Protein AF-A0A0F5YJR9-F1 (afdb_monomer_lite)

Foldseek 3Di:
DDDDDDDDDDPVVVPPPPPPPDDPVRVVVVVVVVVVVVPDDPDDDDDDDDDDDDDDDDDDPPDDLLVQLVVLLVVPDDPVVSLVSLVVSCVVVVHDSVVSVVSSVVVNVVVVVVVVVVVVVVVVVVVVVVVPDADQLVVPDDCVPRVVLVVVCVVLVHGSVLLVLLQQQLVLQAAWQPDWDDPDPVVSDIDRSHDDGDDDDDPPSRNVVSNCVNCVVQVVVLVVLVVVLVVQQVVQVVQQVVCVVVVHDRDDRQARQHAEDAQDAPVRLVVNCVNDNTGGHYHDYPDPVSVVVSVCVVVVPDDDDDD

Organism: NCBI:txid1637645

Radius of gyration: 37.46 Å; chains: 1; bounding box: 89×46×122 Å

InterPro domains:
  IPR025048 Protein of unknown function DUF3987) [PF13148] (161-301)

Structure (mmCIF, N/CA/C/O backbone):
data_AF-A0A0F5YJR9-F1
#
_entry.id   AF-A0A0F5YJR9-F1
#
loop_
_atom_site.group_PDB
_atom_site.id
_atom_site.type_symbol
_atom_site.label_atom_id
_atom_site.label_alt_id
_atom_site.label_comp_id
_atom_site.label_asym_id
_atom_site.label_entity_id
_atom_site.label_seq_id
_atom_site.pdbx_PDB_ins_code
_atom_site.Cartn_x
_atom_site.Cartn_y
_atom_site.Cartn_z
_atom_site.occupancy
_atom_site.B_iso_or_equiv
_atom_site.auth_seq_id
_atom_site.auth_comp_id
_atom_site.auth_asym_id
_atom_site.auth_atom_id
_atom_site.pdbx_PDB_model_num
ATOM 1 N N . MET A 1 1 ? 38.623 -2.693 10.512 1.00 35.78 1 MET A N 1
ATOM 2 C CA . MET A 1 1 ? 38.930 -2.463 11.939 1.00 35.78 1 MET A CA 1
ATOM 3 C C . MET A 1 1 ? 38.796 -0.966 12.192 1.00 35.78 1 MET A C 1
ATOM 5 O O . MET A 1 1 ? 39.690 -0.221 11.831 1.00 35.78 1 MET A O 1
ATOM 9 N N . TYR A 1 2 ? 37.636 -0.537 12.693 1.00 28.02 2 TYR A N 1
ATOM 10 C CA . TYR A 1 2 ? 37.314 0.842 13.087 1.00 28.02 2 TYR A CA 1
ATOM 11 C C . TYR A 1 2 ? 36.688 0.770 14.491 1.00 28.02 2 TYR A C 1
ATOM 13 O O . TYR A 1 2 ? 35.899 -0.151 14.719 1.00 28.02 2 TYR A O 1
ATOM 21 N N . PRO A 1 3 ? 37.050 1.647 15.442 1.00 35.09 3 PRO A N 1
ATOM 22 C CA . PRO A 1 3 ? 36.597 1.522 16.821 1.00 35.09 3 PRO A CA 1
ATOM 23 C C . PRO A 1 3 ? 35.173 2.066 16.995 1.00 35.09 3 PRO A C 1
ATOM 25 O O . PRO A 1 3 ? 34.822 3.123 16.475 1.00 35.09 3 PRO A O 1
ATOM 28 N N . ILE A 1 4 ? 34.367 1.328 17.757 1.00 32.97 4 ILE A N 1
ATOM 29 C CA . ILE A 1 4 ? 33.034 1.719 18.224 1.00 32.97 4 ILE A CA 1
ATOM 30 C C . ILE A 1 4 ? 33.227 2.628 19.444 1.00 32.97 4 ILE A C 1
ATOM 32 O O . ILE A 1 4 ? 33.760 2.187 20.461 1.00 32.97 4 ILE A O 1
ATOM 36 N N . ILE A 1 5 ? 32.806 3.890 19.350 1.00 36.66 5 ILE A N 1
ATOM 37 C CA . ILE A 1 5 ? 32.757 4.816 20.487 1.00 36.66 5 ILE A CA 1
ATOM 38 C C . ILE A 1 5 ? 31.406 4.623 21.184 1.00 36.66 5 ILE A C 1
ATOM 40 O O . ILE A 1 5 ? 30.366 5.028 20.671 1.00 36.66 5 ILE A O 1
ATOM 44 N N . PHE A 1 6 ? 31.428 3.981 22.351 1.00 36.72 6 PHE A N 1
ATOM 45 C CA . PHE A 1 6 ? 30.319 3.978 23.302 1.00 36.72 6 PHE A CA 1
ATOM 46 C C . PHE A 1 6 ? 30.348 5.275 24.125 1.00 36.72 6 PHE A C 1
ATOM 48 O O . PHE A 1 6 ? 31.381 5.616 24.696 1.00 36.72 6 PHE A O 1
ATOM 55 N N . GLY A 1 7 ? 29.196 5.940 24.245 1.00 50.28 7 GLY A N 1
ATOM 56 C CA . GLY A 1 7 ? 28.918 6.883 25.332 1.00 50.28 7 GLY A CA 1
ATOM 57 C C . GLY A 1 7 ? 29.018 8.370 24.985 1.00 50.28 7 GLY A C 1
ATOM 58 O O . GLY A 1 7 ? 30.003 9.024 25.307 1.00 50.28 7 GLY A O 1
ATOM 59 N N . GLN A 1 8 ? 27.931 8.940 24.460 1.00 38.25 8 GLN A N 1
ATOM 60 C CA . GLN A 1 8 ? 27.551 10.316 24.789 1.00 38.25 8 GLN A CA 1
ATOM 61 C C . GLN A 1 8 ? 26.056 10.352 25.101 1.00 38.25 8 GLN A C 1
ATOM 63 O O . GLN A 1 8 ? 25.207 10.258 24.218 1.00 38.25 8 GLN A O 1
ATOM 68 N N . ILE A 1 9 ? 25.756 10.446 26.394 1.00 48.12 9 ILE A N 1
ATOM 69 C CA . ILE A 1 9 ? 24.423 10.750 26.905 1.00 48.12 9 ILE A CA 1
ATOM 70 C C . ILE A 1 9 ? 24.073 12.174 26.453 1.00 48.12 9 ILE A C 1
ATOM 72 O O . ILE A 1 9 ? 24.890 13.094 26.530 1.00 48.12 9 ILE A O 1
ATOM 76 N N . TRP A 1 10 ? 22.859 12.340 25.937 1.00 35.06 10 TRP A N 1
ATOM 77 C CA . TRP A 1 10 ? 22.289 13.622 25.537 1.00 35.06 10 TRP A CA 1
ATOM 78 C C . TRP A 1 10 ? 22.248 14.590 26.735 1.00 35.06 10 TRP A C 1
ATOM 80 O O . TRP A 1 10 ? 21.566 14.324 27.721 1.00 35.06 10 TRP A O 1
ATOM 90 N N . LYS A 1 11 ? 22.915 15.750 26.631 1.00 42.44 11 LYS A N 1
ATOM 91 C CA . LYS A 1 11 ? 22.964 16.795 27.683 1.00 42.44 11 LYS A CA 1
ATOM 92 C C . LYS A 1 11 ? 21.595 17.342 28.119 1.00 42.44 11 LYS A C 1
ATOM 94 O O . LYS A 1 11 ? 21.507 17.983 29.160 1.00 42.44 11 LYS A O 1
ATOM 99 N N . SER A 1 12 ? 20.533 17.112 27.345 1.00 47.72 12 SER A N 1
ATOM 100 C CA . SER A 1 12 ? 19.177 17.533 27.723 1.00 47.72 12 SER A CA 1
ATOM 101 C C . SER A 1 12 ? 18.529 16.616 28.769 1.00 47.72 12 SER A C 1
ATOM 103 O O . SER A 1 12 ? 17.594 17.043 29.432 1.00 47.72 12 SER A O 1
ATOM 105 N N . ALA A 1 13 ? 19.029 15.387 28.946 1.00 44.31 13 ALA A N 1
ATOM 106 C CA . ALA A 1 13 ? 18.458 14.405 29.871 1.00 44.31 13 ALA A CA 1
ATOM 107 C C . ALA A 1 13 ? 18.950 14.560 31.325 1.00 44.31 13 ALA A C 1
ATOM 109 O O . ALA A 1 13 ? 18.357 13.990 32.231 1.00 44.31 13 ALA A O 1
ATOM 110 N N . GLU A 1 14 ? 20.003 15.347 31.581 1.00 43.97 14 GLU A N 1
ATOM 111 C CA . GLU A 1 14 ? 20.489 15.606 32.950 1.00 43.97 14 GLU A CA 1
ATOM 112 C C . GLU A 1 14 ? 19.611 16.603 33.728 1.00 43.97 14 GLU A C 1
ATOM 114 O O . GLU A 1 14 ? 19.757 16.726 34.943 1.00 43.97 14 GLU A O 1
ATOM 119 N N . LYS A 1 15 ? 18.705 17.328 33.052 1.00 45.44 15 LYS A N 1
ATOM 120 C CA . LYS A 1 15 ? 17.879 18.378 33.675 1.00 45.44 15 LYS A CA 1
ATOM 121 C C . LYS A 1 15 ? 16.436 17.981 33.981 1.00 45.44 15 LYS A C 1
ATOM 123 O O . LYS A 1 15 ? 15.838 18.622 34.840 1.00 45.44 15 LYS A O 1
ATOM 128 N N . ASP A 1 16 ? 15.921 16.917 33.372 1.00 49.38 16 ASP A N 1
ATOM 129 C CA . ASP A 1 16 ? 14.584 16.390 33.654 1.00 49.38 16 ASP A CA 1
ATOM 130 C C . ASP A 1 16 ? 14.692 15.166 34.565 1.00 49.38 16 ASP A C 1
ATOM 132 O O . ASP A 1 16 ? 14.554 14.022 34.140 1.00 49.38 16 ASP A O 1
ATOM 136 N N . ASN A 1 17 ? 14.961 15.415 35.848 1.00 44.28 17 ASN A N 1
ATOM 137 C CA . ASN A 1 17 ? 14.784 14.419 36.900 1.00 44.28 17 ASN A CA 1
ATOM 138 C C . ASN A 1 17 ? 13.523 14.776 37.704 1.00 44.28 17 ASN A C 1
ATOM 140 O O . ASN A 1 17 ? 13.642 15.410 38.759 1.00 44.28 17 ASN A O 1
ATOM 144 N N . PRO A 1 18 ? 12.307 14.457 37.213 1.00 59.34 18 PRO A N 1
ATOM 145 C CA . PRO A 1 18 ? 11.110 14.605 38.021 1.00 59.34 18 PRO A CA 1
ATOM 146 C C . PRO A 1 18 ? 11.245 13.639 39.194 1.00 59.34 18 PRO A C 1
ATOM 148 O O . PRO A 1 18 ? 11.194 12.420 39.038 1.00 59.34 18 PRO A O 1
ATOM 151 N N . THR A 1 19 ? 11.480 14.192 40.380 1.00 52.69 19 THR A N 1
ATOM 152 C CA . THR A 1 19 ? 11.502 13.423 41.621 1.00 52.69 19 THR A CA 1
ATOM 153 C C . THR A 1 19 ? 10.191 12.646 41.704 1.00 52.69 19 THR A C 1
ATOM 155 O O . THR A 1 19 ? 9.124 13.232 41.500 1.00 52.69 19 THR A O 1
ATOM 158 N N . ALA A 1 20 ? 10.266 11.332 41.935 1.00 54.38 20 ALA A N 1
ATOM 159 C CA . ALA A 1 20 ? 9.086 10.484 42.045 1.00 54.38 20 ALA A CA 1
ATOM 160 C C . ALA A 1 20 ? 8.079 11.137 43.006 1.00 54.38 20 ALA A C 1
ATOM 162 O O . ALA A 1 20 ? 8.413 11.496 44.133 1.00 54.38 20 ALA A O 1
ATOM 163 N N . THR A 1 21 ? 6.846 11.338 42.539 1.00 57.16 21 THR A N 1
ATOM 164 C CA . THR A 1 21 ? 5.791 12.050 43.284 1.00 57.16 21 THR A CA 1
ATOM 165 C C . THR A 1 21 ? 5.291 11.259 44.497 1.00 57.16 21 THR A C 1
ATOM 167 O O . THR A 1 21 ? 4.522 11.775 45.305 1.00 57.16 21 THR A O 1
ATOM 170 N N . LEU A 1 22 ? 5.739 10.011 44.635 1.00 59.66 22 LEU A N 1
ATOM 171 C CA . LEU A 1 22 ? 5.473 9.107 45.742 1.00 59.66 22 LEU A CA 1
ATOM 172 C C . LEU A 1 22 ? 6.806 8.661 46.341 1.00 59.66 22 LEU A C 1
ATOM 174 O O . LEU A 1 22 ? 7.701 8.243 45.610 1.00 59.66 22 LEU A O 1
ATOM 178 N N . SER A 1 23 ? 6.926 8.744 47.665 1.00 75.44 23 SER A N 1
ATOM 179 C CA . SER A 1 23 ? 8.072 8.193 48.387 1.00 75.44 23 SER A CA 1
ATOM 180 C C . SER A 1 23 ? 8.078 6.663 48.316 1.00 75.44 23 SER A C 1
ATOM 182 O O . SER A 1 23 ? 7.018 6.033 48.250 1.00 75.44 23 SER A O 1
ATOM 184 N N . ASP A 1 24 ? 9.263 6.056 48.392 1.00 72.69 24 ASP A N 1
ATOM 185 C CA . ASP A 1 24 ? 9.425 4.594 48.402 1.00 72.69 24 ASP A CA 1
ATOM 186 C C . ASP A 1 24 ? 8.618 3.935 49.538 1.00 72.69 24 ASP A C 1
ATOM 188 O O . ASP A 1 24 ? 7.987 2.895 49.345 1.00 72.69 24 ASP A O 1
ATOM 192 N N . ASP A 1 25 ? 8.504 4.613 50.686 1.00 72.88 25 ASP A N 1
ATOM 193 C CA . ASP A 1 25 ? 7.659 4.191 51.810 1.00 72.88 25 ASP A CA 1
ATOM 194 C C . ASP A 1 25 ? 6.164 4.126 51.450 1.00 72.88 25 ASP A C 1
ATOM 196 O O . ASP A 1 25 ? 5.431 3.257 51.932 1.00 72.88 25 ASP A O 1
ATOM 200 N N . ALA A 1 26 ? 5.678 5.040 50.603 1.00 70.38 26 ALA A N 1
ATOM 201 C CA . ALA A 1 26 ? 4.286 5.051 50.161 1.00 70.38 26 ALA A CA 1
ATOM 202 C C . ALA A 1 26 ? 4.000 3.883 49.205 1.00 70.38 26 ALA A C 1
ATOM 204 O O . ALA A 1 26 ? 2.969 3.219 49.335 1.00 70.38 26 ALA A O 1
ATOM 205 N N . LEU A 1 27 ? 4.942 3.579 48.307 1.00 71.19 27 LEU A N 1
ATOM 206 C CA . LEU A 1 27 ? 4.869 2.421 47.415 1.00 71.19 27 LEU A CA 1
ATOM 207 C C . LEU A 1 27 ? 4.898 1.104 48.200 1.00 71.19 27 LEU A C 1
ATOM 209 O O . LEU A 1 27 ? 4.049 0.237 47.978 1.00 71.19 27 LEU A O 1
ATOM 213 N N . GLU A 1 28 ? 5.800 0.970 49.175 1.00 74.81 28 GLU A N 1
ATOM 214 C CA . GLU A 1 28 ? 5.864 -0.220 50.025 1.00 74.81 28 GLU A CA 1
ATOM 215 C C . GLU A 1 28 ? 4.582 -0.436 50.834 1.00 74.81 28 GLU A C 1
ATOM 217 O O . GLU A 1 28 ? 4.119 -1.571 50.974 1.00 74.81 28 GLU A O 1
ATOM 222 N N . ASN A 1 29 ? 3.982 0.634 51.358 1.00 76.50 29 ASN A N 1
ATOM 223 C CA . ASN A 1 29 ? 2.739 0.541 52.119 1.00 76.50 29 ASN A CA 1
ATOM 224 C C . ASN A 1 29 ? 1.548 0.142 51.237 1.00 76.50 29 ASN A C 1
ATOM 226 O O . ASN A 1 29 ? 0.730 -0.678 51.662 1.00 76.50 29 ASN A O 1
ATOM 230 N N . CYS A 1 30 ? 1.480 0.632 49.995 1.00 68.62 30 CYS A N 1
ATOM 231 C CA . CYS A 1 30 ? 0.478 0.193 49.020 1.00 68.62 30 CYS A CA 1
ATOM 232 C C . CYS A 1 30 ? 0.622 -1.298 48.681 1.00 68.62 30 CYS A C 1
ATOM 234 O O . CYS A 1 30 ? -0.371 -2.031 48.685 1.00 68.62 30 CYS A O 1
ATOM 236 N N . VAL A 1 31 ? 1.851 -1.775 48.461 1.00 73.94 31 VAL A N 1
ATOM 237 C CA . VAL A 1 31 ? 2.121 -3.194 48.173 1.00 73.94 31 VAL A CA 1
ATOM 238 C C . VAL A 1 31 ? 1.792 -4.076 49.384 1.00 73.94 31 VAL A C 1
ATOM 240 O O . VAL A 1 31 ? 1.128 -5.104 49.233 1.00 73.94 31 VAL A O 1
ATOM 243 N N . LYS A 1 32 ? 2.168 -3.661 50.603 1.00 75.44 32 LYS A N 1
ATOM 244 C CA . LYS A 1 32 ? 1.831 -4.372 51.852 1.00 75.44 32 LYS A CA 1
ATOM 245 C C . LYS A 1 32 ? 0.313 -4.436 52.080 1.00 75.44 32 LYS A C 1
ATOM 247 O O . LYS A 1 32 ? -0.198 -5.492 52.457 1.00 75.44 32 LYS A O 1
ATOM 252 N N . ALA A 1 33 ? -0.425 -3.357 51.805 1.00 71.69 33 ALA A N 1
ATOM 253 C CA . ALA A 1 33 ? -1.885 -3.317 51.935 1.00 71.69 33 ALA A CA 1
ATOM 254 C C . ALA A 1 33 ? -2.591 -4.258 50.942 1.00 71.69 33 ALA A C 1
ATOM 256 O O . ALA A 1 33 ? -3.472 -5.026 51.340 1.00 71.69 33 ALA A O 1
ATOM 257 N N . PHE A 1 34 ? -2.154 -4.272 49.679 1.00 70.00 34 PHE A N 1
ATOM 258 C CA . PHE A 1 34 ? -2.675 -5.183 48.655 1.00 70.00 34 PHE A CA 1
ATOM 259 C C . PHE A 1 34 ? -2.405 -6.656 49.007 1.00 70.00 34 PHE A C 1
ATOM 261 O O . PHE A 1 34 ? -3.270 -7.529 48.867 1.00 70.00 34 PHE A O 1
ATOM 268 N N . HIS A 1 35 ? -1.219 -6.944 49.550 1.00 68.25 35 HIS A N 1
ATOM 269 C CA . HIS A 1 35 ? -0.857 -8.304 49.936 1.00 68.25 35 HIS A CA 1
ATOM 270 C C . HIS A 1 35 ? -1.601 -8.803 51.191 1.00 68.25 35 HIS A C 1
ATOM 272 O O . HIS A 1 35 ? -1.825 -10.007 51.335 1.00 68.25 35 HIS A O 1
ATOM 278 N N . ASN A 1 36 ? -2.024 -7.895 52.077 1.00 64.38 36 ASN A N 1
ATOM 279 C CA . ASN A 1 36 ? -2.839 -8.214 53.254 1.00 64.38 36 ASN A CA 1
ATOM 280 C C . ASN A 1 36 ? -4.329 -8.401 52.917 1.00 64.38 36 ASN A C 1
ATOM 282 O O . ASN A 1 36 ? -4.988 -9.257 53.513 1.00 64.38 36 ASN A O 1
ATOM 286 N N . GLN A 1 37 ? -4.856 -7.677 51.923 1.00 58.62 37 GLN A N 1
ATOM 287 C CA . GLN A 1 37 ? -6.213 -7.908 51.404 1.00 58.62 37 GLN A CA 1
ATOM 288 C C . GLN A 1 37 ? -6.355 -9.264 50.704 1.00 58.62 37 GLN A C 1
ATOM 290 O O . GLN A 1 37 ? -7.393 -9.907 50.815 1.00 58.62 37 GLN A O 1
ATOM 295 N N . SER A 1 38 ? -5.304 -9.738 50.034 1.00 49.03 38 SER A N 1
ATOM 296 C CA . SER A 1 38 ? -5.306 -11.043 49.354 1.00 49.03 38 SER A CA 1
ATOM 297 C C . SER A 1 38 ? -5.116 -12.241 50.297 1.00 49.03 38 SER A C 1
ATOM 299 O O . SER A 1 38 ? -5.385 -13.373 49.902 1.00 49.03 38 SER A O 1
ATOM 301 N N . LYS A 1 39 ? -4.684 -12.017 51.549 1.00 48.69 39 LYS A N 1
ATOM 302 C CA . LYS A 1 39 ? -4.392 -13.075 52.538 1.00 48.69 39 LYS A CA 1
ATOM 303 C C . LYS A 1 39 ? -5.424 -13.223 53.657 1.00 48.69 39 LYS A C 1
ATOM 305 O O . LYS A 1 39 ? -5.238 -14.083 54.512 1.00 48.69 39 LYS A O 1
ATOM 310 N N . THR A 1 40 ? -6.497 -12.431 53.683 1.00 41.28 40 THR A N 1
ATOM 311 C CA . THR A 1 40 ? -7.552 -12.565 54.701 1.00 41.28 40 THR A CA 1
ATOM 312 C C . THR A 1 40 ? -8.701 -13.445 54.185 1.00 41.28 40 THR A C 1
ATOM 314 O O . THR A 1 40 ? -9.468 -13.015 53.323 1.00 41.28 40 THR A O 1
ATOM 317 N N . PRO A 1 41 ? -8.884 -14.679 54.702 1.00 40.62 41 PRO A N 1
ATOM 318 C CA . PRO A 1 41 ? -10.140 -15.391 54.525 1.00 40.62 41 PRO A CA 1
ATOM 319 C C . PRO A 1 41 ? -11.232 -14.627 55.282 1.00 40.62 41 PRO A C 1
ATOM 321 O O . PRO A 1 41 ? -11.025 -14.235 56.432 1.00 40.62 41 PRO A O 1
ATOM 324 N N . LYS A 1 42 ? -12.398 -14.418 54.657 1.00 40.97 42 LYS A N 1
ATOM 325 C CA . LYS A 1 42 ? -13.591 -13.853 55.310 1.00 40.97 42 LYS A CA 1
ATOM 326 C C . LYS A 1 42 ? -13.984 -14.735 56.504 1.00 40.97 42 LYS A C 1
ATOM 328 O O . LYS A 1 42 ? -14.684 -15.730 56.345 1.00 40.97 42 LYS A O 1
ATOM 333 N N . ALA A 1 43 ? -13.506 -14.383 57.695 1.00 34.94 43 ALA A N 1
ATOM 334 C CA . ALA A 1 43 ? -13.859 -15.040 58.941 1.00 34.94 43 ALA A CA 1
ATOM 335 C C . ALA A 1 43 ? -15.285 -14.638 59.340 1.00 34.94 43 ALA A C 1
ATOM 337 O O . ALA A 1 43 ? -15.566 -13.475 59.626 1.00 34.94 43 ALA A O 1
ATOM 338 N N . SER A 1 44 ? -16.192 -15.615 59.351 1.00 34.25 44 SER A N 1
ATOM 339 C CA . SER A 1 44 ? -17.529 -15.483 59.923 1.00 34.25 44 SER A CA 1
ATOM 340 C C . SER A 1 44 ? -17.419 -15.346 61.444 1.00 34.25 44 SER A C 1
ATOM 342 O O . SER A 1 44 ? -17.059 -16.306 62.133 1.00 34.25 44 SER A O 1
ATOM 344 N N . ALA A 1 45 ? -17.726 -14.166 61.977 1.00 33.50 45 ALA A N 1
ATOM 345 C CA . ALA A 1 45 ? -17.843 -13.963 63.413 1.00 33.50 45 ALA A CA 1
ATOM 346 C C . ALA A 1 45 ? -19.053 -14.747 63.953 1.00 33.50 45 ALA A C 1
ATOM 348 O O . ALA A 1 45 ? -20.196 -14.476 63.587 1.00 33.50 45 ALA A O 1
ATOM 349 N N . LYS A 1 46 ? -18.786 -15.731 64.821 1.00 31.08 46 LYS A N 1
ATOM 350 C CA . LYS A 1 46 ? -19.778 -16.348 65.708 1.00 31.08 46 LYS A CA 1
ATOM 351 C C . LYS A 1 46 ? -20.093 -15.361 66.832 1.00 31.08 46 LYS A C 1
ATOM 353 O O . LYS A 1 46 ? -19.181 -14.960 67.549 1.00 31.08 46 LYS A O 1
ATOM 358 N N . SER A 1 47 ? -21.363 -15.013 67.007 1.00 32.28 47 SER A N 1
ATOM 359 C CA . SER A 1 47 ? -21.869 -14.399 68.234 1.00 32.28 47 SER A CA 1
ATOM 360 C C . SER A 1 47 ? -22.811 -15.376 68.936 1.00 32.28 47 SER A C 1
ATOM 362 O O . SER A 1 47 ? -23.841 -15.780 68.400 1.00 32.28 47 SER A O 1
ATOM 364 N N . ASP A 1 48 ? -22.417 -15.774 70.145 1.00 30.48 48 ASP A N 1
ATOM 365 C CA . ASP A 1 48 ? -23.248 -16.491 71.104 1.00 30.48 48 ASP A CA 1
ATOM 366 C C . ASP A 1 48 ? -24.415 -15.599 71.548 1.00 30.48 48 ASP A C 1
ATOM 368 O O . ASP A 1 48 ? -24.214 -14.568 72.193 1.00 30.48 48 ASP A O 1
ATOM 372 N N . VAL A 1 49 ? -25.648 -16.011 71.245 1.00 32.28 49 VAL A N 1
ATOM 373 C CA . VAL A 1 49 ? -26.862 -15.440 71.839 1.00 32.28 49 VAL A CA 1
ATOM 374 C C . VAL A 1 49 ? -27.710 -16.581 72.390 1.00 32.28 49 VAL A C 1
ATOM 376 O O . VAL A 1 49 ? -28.112 -17.497 71.675 1.00 32.28 49 VAL A O 1
ATOM 379 N N . LYS A 1 50 ? -27.947 -16.525 73.704 1.00 33.44 50 LYS A N 1
ATOM 380 C CA . LYS A 1 50 ? -28.816 -17.432 74.461 1.00 33.44 50 LYS A CA 1
ATOM 381 C C . LYS A 1 50 ? -30.235 -17.419 73.892 1.00 33.44 50 LYS A C 1
ATOM 383 O O . LYS A 1 50 ? -30.815 -16.359 73.694 1.00 33.44 50 LYS A O 1
ATOM 388 N N . ASN A 1 51 ? -30.783 -18.615 73.716 1.00 28.92 51 ASN A N 1
ATOM 389 C CA . ASN A 1 51 ? -32.143 -18.901 73.264 1.00 28.92 51 ASN A CA 1
ATOM 390 C C . ASN A 1 51 ? -33.184 -18.552 74.353 1.00 28.92 51 ASN A C 1
ATOM 392 O O . ASN A 1 51 ? -33.087 -19.101 75.454 1.00 28.92 51 ASN A O 1
ATOM 396 N N . PRO A 1 52 ? -34.235 -17.769 74.050 1.00 35.41 52 PRO A N 1
ATOM 397 C CA . PRO A 1 52 ? -35.532 -17.930 74.684 1.00 35.41 52 PRO A CA 1
ATOM 398 C C . PRO A 1 52 ? -36.540 -18.474 73.662 1.00 35.41 52 PRO A C 1
ATOM 400 O O . PRO A 1 52 ? -36.785 -17.873 72.622 1.00 35.41 52 PRO A O 1
ATOM 403 N N . SER A 1 53 ? -37.081 -19.647 73.995 1.00 32.19 53 SER A N 1
ATOM 404 C CA . SER A 1 53 ? -38.420 -20.158 73.667 1.00 32.19 53 SER A CA 1
ATOM 405 C C . SER A 1 53 ? -39.164 -19.534 72.477 1.00 32.19 53 SER A C 1
ATOM 407 O O . SER A 1 53 ? -39.617 -18.393 72.522 1.00 32.19 53 SER A O 1
ATOM 409 N N . GLN A 1 54 ? -39.388 -20.383 71.473 1.00 37.31 54 GLN A N 1
ATOM 410 C CA . GLN A 1 54 ? -40.261 -20.181 70.323 1.00 37.31 54 GLN A CA 1
ATOM 411 C C . GLN A 1 54 ? -41.633 -19.605 70.708 1.00 37.31 54 GLN A C 1
ATOM 413 O O . GLN A 1 54 ? -42.457 -20.278 71.326 1.00 37.31 54 GLN A O 1
ATOM 418 N N . SER A 1 55 ? -41.910 -18.401 70.223 1.00 31.45 55 SER A N 1
ATOM 419 C CA . SER A 1 55 ? -43.254 -17.941 69.898 1.00 31.45 55 SER A CA 1
ATOM 420 C C . SER A 1 55 ? -43.252 -17.534 68.425 1.00 31.45 55 SER A C 1
ATOM 422 O O . SER A 1 55 ? -42.593 -16.584 68.005 1.00 31.45 55 SER A O 1
ATOM 424 N N . GLN A 1 56 ? -43.940 -18.331 67.608 1.00 36.91 56 GLN A N 1
ATOM 425 C CA . GLN A 1 56 ? -44.175 -18.038 66.200 1.00 36.91 56 GLN A CA 1
ATOM 426 C C . GLN A 1 56 ? -44.947 -16.718 66.092 1.00 36.91 56 GLN A C 1
ATOM 428 O O . GLN A 1 56 ? -46.125 -16.649 66.431 1.00 36.91 56 GLN A O 1
ATOM 433 N N . SER A 1 57 ? -44.286 -15.673 65.605 1.00 34.38 57 SER A N 1
ATOM 434 C CA . SER A 1 57 ? -44.948 -14.494 65.054 1.00 34.38 57 SER A CA 1
ATOM 435 C C . SER A 1 57 ? -44.242 -14.114 63.754 1.00 34.38 57 SER A C 1
ATOM 437 O O . SER A 1 57 ? -43.017 -14.100 63.661 1.00 34.38 57 SER A O 1
ATOM 439 N N . GLN A 1 58 ? -45.041 -13.945 62.707 1.00 37.94 58 GLN A N 1
ATOM 440 C CA . GLN A 1 58 ? -44.622 -13.742 61.325 1.00 37.94 58 GLN A CA 1
ATOM 441 C C . GLN A 1 58 ? -43.750 -12.479 61.195 1.00 37.94 58 GLN A C 1
ATOM 443 O O . GLN A 1 58 ? -44.247 -11.367 61.352 1.00 37.94 58 GLN A O 1
ATOM 448 N N . LEU A 1 59 ? -42.462 -12.626 60.864 1.00 34.22 59 LEU A N 1
ATOM 449 C CA . LEU A 1 59 ? -41.654 -11.504 60.378 1.00 34.22 59 LEU A CA 1
ATOM 450 C C . LEU A 1 59 ? -41.976 -11.274 58.895 1.00 34.22 59 LEU A C 1
ATOM 452 O O . LEU A 1 59 ? -41.423 -11.945 58.025 1.00 34.22 59 LEU A O 1
ATOM 456 N N . SER A 1 60 ? -42.852 -10.313 58.592 1.00 39.50 60 SER A N 1
ATOM 457 C CA . SER A 1 60 ? -42.902 -9.734 57.247 1.00 39.50 60 SER A CA 1
ATOM 458 C C . SER A 1 60 ? -41.574 -9.014 56.998 1.00 39.50 60 SER A C 1
ATOM 460 O O . SER A 1 60 ? -41.208 -8.128 57.776 1.00 39.50 60 SER A O 1
ATOM 462 N N . GLN A 1 61 ? -40.847 -9.377 55.943 1.00 46.97 61 GLN A N 1
ATOM 463 C CA . GLN A 1 61 ? -39.665 -8.639 55.501 1.00 46.97 61 GLN A CA 1
ATOM 464 C C . GLN A 1 61 ? -40.079 -7.187 55.215 1.00 46.97 61 GLN A C 1
ATOM 466 O O . GLN A 1 61 ? -40.729 -6.919 54.209 1.00 46.97 61 GLN A O 1
ATOM 471 N N . LYS A 1 62 ? -39.762 -6.246 56.114 1.00 52.94 62 LYS A N 1
ATOM 472 C CA . LYS A 1 62 ? -39.894 -4.817 55.813 1.00 52.94 62 LYS A CA 1
ATOM 473 C C . LYS A 1 62 ? -38.825 -4.494 54.776 1.00 52.94 62 LYS A C 1
ATOM 475 O O . LYS A 1 62 ? -37.651 -4.402 55.131 1.00 52.94 62 LYS A O 1
ATOM 480 N N . SER A 1 63 ? -39.230 -4.368 53.514 1.00 62.94 63 SER A N 1
ATOM 481 C CA . SER A 1 63 ? -38.408 -3.726 52.493 1.00 62.94 63 SER A CA 1
ATOM 482 C C . SER A 1 63 ? -38.000 -2.338 52.978 1.00 62.94 63 SER A C 1
ATOM 484 O O . SER A 1 63 ? -38.656 -1.718 53.820 1.00 62.94 63 SER A O 1
ATOM 486 N N . THR A 1 64 ? -36.856 -1.860 52.507 1.00 83.56 64 THR A N 1
ATOM 487 C CA . THR A 1 64 ? -36.484 -0.465 52.73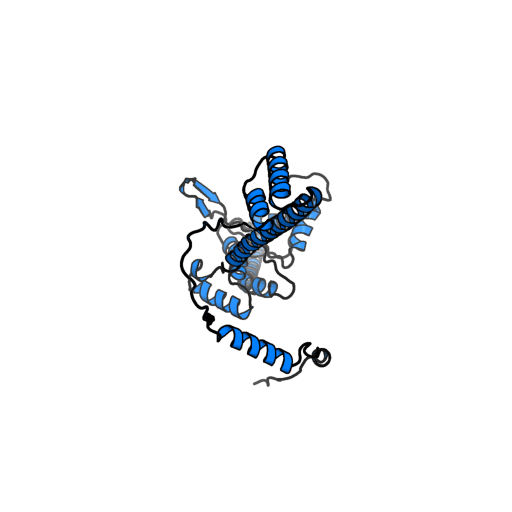5 1.00 83.56 64 THR A CA 1
ATOM 488 C C . THR A 1 64 ? -37.135 0.416 51.675 1.00 83.56 64 THR A C 1
ATOM 490 O O . THR A 1 64 ? -37.301 0.008 50.527 1.00 83.56 64 THR A O 1
ATOM 493 N N . ILE A 1 65 ? -37.426 1.674 52.022 1.00 83.88 65 ILE A N 1
ATOM 494 C CA . ILE A 1 65 ? -37.974 2.657 51.072 1.00 83.88 65 ILE A CA 1
ATOM 495 C C . ILE A 1 65 ? -37.140 2.762 49.779 1.00 83.88 65 ILE A C 1
ATOM 497 O O . ILE A 1 65 ? -37.683 2.991 48.708 1.00 83.88 65 ILE A O 1
ATOM 501 N N . ARG A 1 66 ? -35.817 2.545 49.853 1.00 82.25 66 ARG A N 1
ATOM 502 C CA . ARG A 1 66 ? -34.918 2.565 48.688 1.00 82.25 66 ARG A CA 1
ATOM 503 C C . ARG A 1 66 ? -35.120 1.356 47.771 1.00 82.25 66 ARG A C 1
ATOM 505 O O . ARG A 1 66 ? -35.013 1.511 46.564 1.00 82.25 66 ARG A O 1
ATOM 512 N N . GLU A 1 67 ? -35.387 0.176 48.322 1.00 83.06 67 GLU A N 1
ATOM 513 C CA . GLU A 1 67 ? -35.636 -1.043 47.539 1.00 83.06 67 GLU A CA 1
ATOM 514 C C . GLU A 1 67 ? -36.978 -0.979 46.817 1.00 83.06 67 GLU A C 1
ATOM 516 O O . GLU A 1 67 ? -37.050 -1.351 45.650 1.00 83.06 67 GLU A O 1
ATOM 521 N N . ASP A 1 68 ? -38.019 -0.460 47.471 1.00 83.62 68 ASP A N 1
ATOM 522 C CA . ASP A 1 68 ? -39.332 -0.304 46.838 1.00 83.62 68 ASP A CA 1
ATOM 523 C C . ASP A 1 68 ? -39.299 0.761 45.729 1.00 83.62 68 ASP A C 1
ATOM 525 O O . ASP A 1 68 ? -39.886 0.556 44.669 1.00 83.62 68 ASP A O 1
ATOM 529 N N . LEU A 1 69 ? -38.534 1.846 45.914 1.00 85.38 69 LEU A N 1
ATOM 530 C CA . LEU A 1 69 ? -38.293 2.838 44.860 1.00 85.38 69 LEU A CA 1
ATOM 531 C C . LEU A 1 69 ? -37.461 2.280 43.696 1.00 85.38 69 LEU A C 1
ATOM 533 O O . LEU A 1 69 ? -37.736 2.620 42.553 1.00 85.38 69 LEU A O 1
ATOM 537 N N . LYS A 1 70 ? -36.476 1.409 43.954 1.00 84.19 70 LYS A N 1
ATOM 538 C CA . LYS A 1 70 ? -35.730 0.724 42.883 1.00 84.19 70 LYS A CA 1
ATOM 539 C C . LYS A 1 70 ? -36.627 -0.214 42.077 1.00 84.19 70 LYS A C 1
ATOM 541 O O . LYS A 1 70 ? -36.629 -0.134 40.859 1.00 84.19 70 LYS A O 1
ATOM 546 N N . ARG A 1 71 ? -37.466 -1.017 42.745 1.00 85.06 71 ARG A N 1
ATOM 547 C CA . ARG A 1 71 ? -38.451 -1.872 42.057 1.00 85.06 71 ARG A CA 1
ATOM 548 C C . ARG A 1 71 ? -39.424 -1.064 41.201 1.00 85.06 71 ARG A C 1
ATOM 550 O O . ARG A 1 71 ? -39.850 -1.555 40.164 1.00 85.06 71 ARG A O 1
ATOM 557 N N . LEU A 1 72 ? -39.782 0.148 41.635 1.00 85.81 72 LEU A N 1
ATOM 558 C CA . LEU A 1 72 ? -40.623 1.049 40.849 1.00 85.81 72 LEU A CA 1
ATOM 559 C C . LEU A 1 72 ? -39.930 1.464 39.542 1.00 85.81 72 LEU A C 1
ATOM 561 O O . LEU A 1 72 ? -40.550 1.374 38.486 1.00 85.81 72 LEU A O 1
ATOM 565 N N . ILE A 1 73 ? -38.650 1.845 39.613 1.00 83.56 73 ILE A N 1
ATOM 566 C CA . ILE A 1 73 ? -37.829 2.204 38.443 1.00 83.56 73 ILE A CA 1
ATOM 567 C C . ILE A 1 73 ? -37.731 1.017 37.471 1.00 83.56 73 ILE A C 1
ATOM 569 O O . ILE A 1 73 ? -37.974 1.182 36.281 1.00 83.56 73 ILE A O 1
ATOM 573 N N . ASP A 1 74 ? -37.495 -0.194 37.984 1.00 80.81 74 ASP A N 1
ATOM 574 C CA . ASP A 1 74 ? -37.375 -1.409 37.163 1.00 80.81 74 ASP A CA 1
ATOM 575 C C . ASP A 1 74 ? -38.707 -1.842 36.506 1.00 80.81 74 ASP A C 1
ATOM 577 O O . ASP A 1 74 ? -38.713 -2.573 35.516 1.00 80.81 74 ASP A O 1
ATOM 581 N N . SER A 1 75 ? -39.854 -1.424 37.058 1.00 80.25 75 SER A N 1
ATOM 582 C CA . SER A 1 75 ? -41.188 -1.884 36.631 1.00 80.25 75 SER A CA 1
ATOM 583 C C . SER A 1 75 ? -41.774 -1.164 35.408 1.00 80.25 75 SER A C 1
ATOM 585 O O . SER A 1 75 ? -42.824 -1.580 34.924 1.00 80.25 75 SER A O 1
ATOM 587 N N . ASN A 1 76 ? -41.094 -0.133 34.889 1.00 70.56 76 ASN A N 1
ATOM 588 C CA . ASN A 1 76 ? -41.424 0.582 33.645 1.00 70.56 76 ASN A CA 1
ATOM 589 C C . ASN A 1 76 ? -42.918 0.973 33.505 1.00 70.56 76 ASN A C 1
ATOM 591 O O . ASN A 1 76 ? -43.520 0.851 32.438 1.00 70.56 76 ASN A O 1
ATOM 595 N N . LEU A 1 77 ? -43.525 1.393 34.620 1.00 81.62 77 LEU A N 1
ATOM 596 C CA . LEU A 1 77 ? -44.934 1.792 34.723 1.00 81.62 77 LEU A CA 1
ATOM 597 C C . LEU A 1 77 ? -45.198 3.143 34.043 1.00 81.62 77 LEU A C 1
ATOM 599 O O . LEU A 1 77 ? -44.279 3.948 33.884 1.00 81.62 77 LEU A O 1
ATOM 603 N N . SER A 1 78 ? -46.457 3.425 33.696 1.00 81.38 78 SER A N 1
ATOM 604 C CA . SER A 1 78 ? -46.851 4.742 33.172 1.00 81.38 78 SER A CA 1
ATOM 605 C C . SER A 1 78 ? -46.712 5.846 34.233 1.00 81.38 78 SER A C 1
ATOM 607 O O . SER A 1 78 ? -46.790 5.571 35.428 1.00 81.38 78 SER A O 1
ATOM 609 N N . GLU A 1 79 ? -46.533 7.108 33.823 1.00 77.62 79 GLU A N 1
ATOM 610 C CA . GLU A 1 79 ? -46.335 8.239 34.755 1.00 77.62 79 GLU A CA 1
ATOM 611 C C . GLU A 1 79 ? -47.450 8.342 35.811 1.00 77.62 79 GLU A C 1
ATOM 613 O O . GLU A 1 79 ? -47.176 8.572 36.987 1.00 77.62 79 GLU A O 1
ATOM 618 N N . SER A 1 80 ? -48.701 8.090 35.418 1.00 78.50 80 SER A N 1
ATOM 619 C CA . SER A 1 80 ? -49.851 8.118 36.329 1.00 78.50 80 SER A CA 1
ATOM 620 C C . SER A 1 80 ? -49.820 6.988 37.368 1.00 78.50 80 SER A C 1
ATOM 622 O O . SER A 1 80 ? -50.154 7.210 38.529 1.00 78.50 80 SER A O 1
ATOM 624 N N . GLU A 1 81 ? -49.378 5.789 36.979 1.00 81.69 81 GLU A N 1
ATOM 625 C CA . GLU A 1 81 ? -49.219 4.638 37.882 1.00 81.69 81 GLU A CA 1
ATOM 626 C C . GLU A 1 81 ? -47.999 4.805 38.802 1.00 81.69 81 GLU A C 1
ATOM 628 O O . GLU A 1 81 ? -48.024 4.394 39.964 1.00 81.69 81 GLU A O 1
ATOM 633 N N . GLN A 1 82 ? -46.930 5.442 38.309 1.00 81.75 82 GLN A N 1
ATOM 634 C CA . GLN A 1 82 ? -45.759 5.794 39.114 1.00 81.75 82 GLN A CA 1
ATOM 635 C C . GLN A 1 82 ? -46.123 6.791 40.219 1.00 81.75 82 GLN A C 1
ATOM 637 O O . GLN A 1 82 ? -45.720 6.596 41.366 1.00 81.75 82 GLN A O 1
ATOM 642 N N . GLU A 1 83 ? -46.903 7.830 39.905 1.00 82.12 83 GLU A N 1
ATOM 643 C CA . GLU A 1 83 ? -47.373 8.805 40.897 1.00 82.12 83 GLU A CA 1
ATOM 644 C C . GLU A 1 83 ? -48.241 8.154 41.979 1.00 82.12 83 GLU A C 1
ATOM 646 O O . GLU A 1 83 ? -48.019 8.389 43.170 1.00 82.12 83 GLU A O 1
ATOM 651 N N . GLU A 1 84 ? -49.185 7.292 41.594 1.00 84.19 84 GLU A N 1
ATOM 652 C CA . GLU A 1 84 ? -50.030 6.557 42.542 1.00 84.19 84 GLU A CA 1
ATOM 653 C C . GLU A 1 84 ? -49.179 5.692 43.483 1.00 84.19 84 GLU A C 1
ATOM 655 O O . GLU A 1 84 ? -49.333 5.728 44.708 1.00 84.19 84 GLU A O 1
ATOM 660 N N . ARG A 1 85 ? -48.187 4.988 42.930 1.00 83.25 85 ARG A N 1
ATOM 661 C CA . ARG A 1 85 ? -47.319 4.101 43.704 1.00 83.25 85 ARG A CA 1
ATOM 662 C C . ARG A 1 85 ? -46.349 4.857 44.615 1.00 83.25 85 ARG A C 1
ATOM 664 O O . ARG A 1 85 ? -46.074 4.405 45.728 1.00 83.25 85 ARG A O 1
ATOM 671 N N . LEU A 1 86 ? -45.864 6.029 44.202 1.00 86.19 86 LEU A N 1
ATOM 672 C CA . LEU A 1 86 ? -45.060 6.920 45.047 1.00 86.19 86 LEU A CA 1
ATOM 673 C C . LEU A 1 86 ? -45.867 7.448 46.241 1.00 86.19 86 LEU A C 1
ATOM 675 O O . LEU A 1 86 ? -45.337 7.497 47.356 1.00 86.19 86 LEU A O 1
ATOM 679 N N . GLN A 1 87 ? -47.152 7.762 46.046 1.00 84.88 87 GLN A N 1
ATOM 680 C CA . GLN A 1 87 ? -48.052 8.168 47.132 1.00 84.88 87 GLN A CA 1
ATOM 681 C C . GLN A 1 87 ? -48.311 7.031 48.128 1.00 84.88 87 GLN A C 1
ATOM 683 O O . GLN A 1 87 ? -48.365 7.265 49.340 1.00 84.88 87 GLN A O 1
ATOM 688 N N . GLU A 1 88 ? -48.452 5.794 47.650 1.00 85.75 88 GLU A N 1
ATOM 689 C CA . GLU A 1 88 ? -48.580 4.613 48.509 1.00 85.75 88 GLU A CA 1
ATOM 690 C C . GLU A 1 88 ? -47.309 4.370 49.334 1.00 85.75 88 GLU A C 1
ATOM 692 O O . GLU A 1 88 ? -47.397 4.156 50.545 1.00 85.75 88 GLU A O 1
ATOM 697 N N . ILE A 1 89 ? -46.128 4.498 48.718 1.00 85.38 89 ILE A N 1
ATOM 698 C CA . ILE A 1 89 ? -44.831 4.403 49.405 1.00 85.38 89 ILE A CA 1
ATOM 699 C C . ILE A 1 89 ? -44.688 5.528 50.447 1.00 85.38 89 ILE A C 1
ATOM 701 O O . ILE A 1 89 ? -44.244 5.280 51.569 1.00 85.38 89 ILE A O 1
ATOM 705 N N . ALA A 1 90 ? -45.109 6.757 50.136 1.00 86.75 90 ALA A N 1
ATOM 706 C CA . ALA A 1 90 ? -45.091 7.869 51.089 1.00 86.75 90 ALA A CA 1
ATOM 707 C C . ALA A 1 90 ? -45.955 7.587 52.330 1.00 86.75 90 ALA A C 1
ATOM 709 O O . ALA A 1 90 ? -45.492 7.783 53.457 1.00 86.75 90 ALA A O 1
ATOM 710 N N . LYS A 1 91 ? -47.164 7.042 52.134 1.00 87.19 91 LYS A N 1
ATOM 711 C CA . LYS A 1 91 ? -48.065 6.623 53.223 1.00 87.19 91 LYS A CA 1
ATOM 712 C C . LYS A 1 91 ? -47.502 5.449 54.029 1.00 87.19 91 LYS A C 1
ATOM 714 O O . LYS A 1 91 ? -47.612 5.443 55.250 1.00 87.19 91 LYS A O 1
ATOM 719 N N . GLN A 1 92 ? -46.891 4.468 53.367 1.00 87.19 92 GLN A N 1
ATOM 720 C CA . GLN A 1 92 ? -46.362 3.259 54.005 1.00 87.19 92 GLN A CA 1
ATOM 721 C C . GLN A 1 92 ? -45.184 3.543 54.950 1.00 87.19 92 GLN A C 1
ATOM 723 O O . GLN A 1 92 ? -45.041 2.874 55.974 1.00 87.19 92 GLN A O 1
ATOM 728 N N . TYR A 1 93 ? -44.340 4.523 54.614 1.00 86.12 93 TYR A N 1
ATOM 729 C CA . TYR A 1 93 ? -43.135 4.865 55.379 1.00 86.12 93 TYR A CA 1
ATOM 730 C C . TYR A 1 93 ? -43.252 6.167 56.188 1.00 86.12 93 TYR A C 1
ATOM 732 O O . TYR A 1 93 ? -42.234 6.636 56.697 1.00 86.12 93 TYR A O 1
ATOM 740 N N . ASP A 1 94 ? -44.460 6.732 56.309 1.00 84.56 94 ASP A N 1
ATOM 741 C CA . ASP A 1 94 ? -44.751 7.979 57.037 1.00 84.56 94 ASP A CA 1
ATOM 742 C C . ASP A 1 94 ? -43.844 9.153 56.607 1.00 84.56 94 ASP A C 1
ATOM 744 O O . ASP A 1 94 ? -43.200 9.826 57.414 1.00 84.56 94 ASP A O 1
ATOM 748 N N . LYS A 1 95 ? -43.726 9.364 55.288 1.00 83.88 95 LYS A N 1
ATOM 749 C CA . LYS A 1 95 ? -42.929 10.449 54.690 1.00 83.88 95 LYS A CA 1
ATOM 750 C C . LYS A 1 95 ? -43.788 11.381 53.852 1.00 83.88 95 LYS A C 1
ATOM 752 O O . LYS A 1 95 ? -44.845 11.003 53.357 1.00 83.88 95 LYS A O 1
ATOM 757 N N . THR A 1 96 ? -43.310 12.608 53.644 1.00 85.75 96 THR A N 1
ATOM 758 C CA . THR A 1 96 ? -43.989 13.537 52.734 1.00 85.75 96 THR A CA 1
ATOM 759 C C . THR A 1 96 ? -43.743 13.148 51.281 1.00 85.75 96 THR A C 1
ATOM 761 O O . THR A 1 96 ? -42.657 12.683 50.927 1.00 85.75 96 THR A O 1
ATOM 764 N N . ASP A 1 97 ? -44.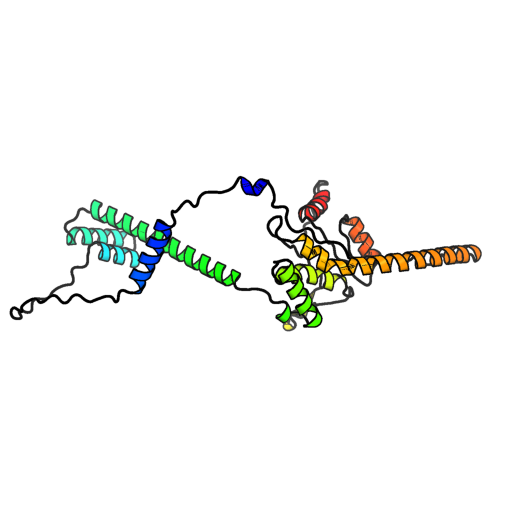729 13.409 50.423 1.00 82.50 97 ASP A N 1
ATOM 765 C CA . ASP A 1 97 ? -44.625 13.157 48.983 1.00 82.50 97 ASP A CA 1
ATOM 766 C C . ASP A 1 97 ? -43.367 13.810 48.376 1.00 82.50 97 ASP A C 1
ATOM 768 O O . ASP A 1 97 ? -42.583 13.161 47.689 1.00 82.50 97 ASP A O 1
ATOM 772 N N . GLY A 1 98 ? -43.057 15.052 48.767 1.00 79.56 98 GLY A N 1
ATOM 773 C CA . GLY A 1 98 ? -41.843 15.747 48.328 1.00 79.56 98 GLY A CA 1
ATOM 774 C C . GLY A 1 98 ? -40.523 15.076 48.746 1.00 79.56 98 GLY A C 1
ATOM 775 O O . GLY A 1 98 ? -39.535 15.162 48.015 1.00 79.56 98 GLY A O 1
ATOM 776 N N . GLN A 1 99 ? -40.476 14.392 49.897 1.00 81.31 99 GLN A N 1
ATOM 777 C CA . GLN A 1 99 ? -39.287 13.647 50.334 1.00 81.31 99 GLN A CA 1
ATOM 778 C C . GLN A 1 99 ? -39.095 12.359 49.528 1.00 81.31 99 GLN A C 1
ATOM 780 O O . GLN A 1 99 ? -37.962 12.036 49.162 1.00 81.31 99 GLN A O 1
ATOM 785 N N . VAL A 1 100 ? -40.186 11.641 49.244 1.00 86.44 100 VAL A N 1
ATOM 786 C CA . VAL A 1 100 ? -40.164 10.408 48.445 1.00 86.44 100 VAL A CA 1
ATOM 787 C C . VAL A 1 100 ? -39.847 10.725 46.987 1.00 86.44 100 VAL A C 1
ATOM 789 O O . VAL A 1 100 ? -38.935 10.121 46.434 1.00 86.44 100 VAL A O 1
ATOM 792 N N . ASN A 1 101 ? -40.475 11.753 46.411 1.00 85.44 101 ASN A N 1
ATOM 793 C CA . ASN A 1 101 ? -40.199 12.232 45.056 1.00 85.44 101 ASN A CA 1
ATOM 794 C C . ASN A 1 101 ? -38.748 12.692 44.870 1.00 85.44 101 ASN A C 1
ATOM 796 O O . ASN A 1 101 ? -38.115 12.390 43.858 1.00 85.44 101 ASN A O 1
ATOM 800 N N . ARG A 1 102 ? -38.174 13.401 45.854 1.00 86.00 102 ARG A N 1
ATOM 801 C CA . ARG A 1 102 ? -36.753 13.775 45.813 1.00 86.00 102 ARG A CA 1
ATOM 802 C C . ARG A 1 102 ? -35.860 12.532 45.821 1.00 86.00 102 ARG A C 1
ATOM 804 O O . ARG A 1 102 ? -34.924 12.462 45.031 1.00 86.00 102 ARG A O 1
ATOM 811 N N . LEU A 1 103 ? -36.144 11.562 46.690 1.00 85.88 103 LEU A N 1
ATOM 812 C CA . LEU A 1 103 ? -35.370 10.323 46.775 1.00 85.88 103 LEU A CA 1
ATOM 813 C C . LEU A 1 103 ? -35.498 9.482 45.495 1.00 85.88 103 LEU A C 1
ATOM 815 O O . LEU A 1 103 ? -34.481 9.022 44.989 1.00 85.88 103 LEU A O 1
ATOM 819 N N . TYR A 1 104 ? -36.704 9.354 44.938 1.00 86.81 104 TYR A N 1
ATOM 820 C CA . TYR A 1 104 ? -36.968 8.700 43.656 1.00 86.81 104 TYR A CA 1
ATOM 821 C C . TYR A 1 104 ? -36.133 9.314 42.531 1.00 86.81 104 TYR A C 1
ATOM 823 O O . TYR A 1 104 ? -35.364 8.605 41.893 1.00 86.81 104 TYR A O 1
ATOM 831 N N . LYS A 1 105 ? -36.170 10.645 42.367 1.00 86.75 105 LYS A N 1
ATOM 832 C CA . LYS A 1 105 ? -35.362 11.355 41.358 1.00 86.75 105 LYS A CA 1
ATOM 833 C C . LYS A 1 105 ? -33.857 11.138 41.532 1.00 86.75 105 LYS A C 1
ATOM 835 O O . LYS A 1 105 ? -33.138 11.041 40.543 1.00 86.75 105 LYS A O 1
ATOM 840 N N . HIS A 1 106 ? -33.365 11.066 42.771 1.00 86.75 106 HIS A N 1
ATOM 841 C CA . HIS A 1 106 ? -31.954 10.764 43.027 1.00 86.75 106 HIS A CA 1
ATOM 842 C C . HIS A 1 106 ? -31.582 9.334 42.629 1.00 86.75 106 HIS A C 1
ATOM 844 O O . HIS A 1 106 ? -30.528 9.144 42.032 1.00 86.75 106 HIS A O 1
ATOM 850 N N . ILE A 1 107 ? -32.432 8.353 42.942 1.00 85.88 107 ILE A N 1
ATOM 851 C CA . ILE A 1 107 ? -32.204 6.943 42.595 1.00 85.88 107 ILE A CA 1
ATOM 852 C C . ILE A 1 107 ? -32.320 6.743 41.080 1.00 85.88 107 ILE A C 1
ATOM 854 O O . ILE A 1 107 ? -31.495 6.039 40.513 1.00 85.88 107 ILE A O 1
ATOM 858 N N . LEU A 1 108 ? -33.280 7.399 40.423 1.00 85.25 108 LEU A N 1
ATOM 859 C CA . LEU A 1 108 ? -33.437 7.370 38.969 1.00 85.25 108 LEU A CA 1
ATOM 860 C C . LEU A 1 108 ? -32.178 7.906 38.278 1.00 85.25 108 LEU A C 1
ATOM 862 O O . LEU A 1 108 ? -31.586 7.212 37.463 1.00 85.25 108 LEU A O 1
ATOM 866 N N . LYS A 1 109 ? -31.686 9.076 38.705 1.00 85.38 109 LYS A N 1
ATOM 867 C CA . LYS A 1 109 ? -30.437 9.654 38.187 1.00 85.38 109 LYS A CA 1
ATOM 868 C C . LYS A 1 109 ? -29.209 8.766 38.447 1.00 85.38 109 LYS A C 1
ATOM 870 O O . LYS A 1 109 ? -28.298 8.716 37.628 1.00 85.38 109 LYS A O 1
ATOM 875 N N . GLU A 1 110 ? -29.153 8.097 39.601 1.00 86.00 110 GLU A N 1
ATOM 876 C CA . GLU A 1 110 ? -28.095 7.128 39.931 1.00 86.00 110 GLU A CA 1
ATOM 877 C C . GLU A 1 110 ? -28.174 5.886 39.021 1.00 86.00 110 GLU A C 1
ATOM 879 O O . GLU A 1 110 ? -27.137 5.395 38.581 1.00 86.00 110 GLU A O 1
ATOM 884 N N . SER A 1 111 ? -29.385 5.415 38.699 1.00 82.38 111 SER A N 1
ATOM 885 C CA . SER A 1 111 ? -29.632 4.298 37.775 1.00 82.38 111 SER A CA 1
ATOM 886 C C . SER A 1 111 ? -29.227 4.646 36.345 1.00 82.38 111 SER A C 1
ATOM 888 O O . SER A 1 111 ? -28.399 3.949 35.770 1.00 82.38 111 SER A O 1
ATOM 890 N N . GLU A 1 112 ? -29.708 5.777 35.818 1.00 82.94 112 GLU A N 1
ATOM 891 C CA . GLU A 1 112 ? -29.361 6.280 34.480 1.00 82.94 112 GLU A CA 1
ATOM 892 C C . GLU A 1 112 ? -27.840 6.443 34.316 1.00 82.94 112 GLU A C 1
ATOM 894 O O . GLU A 1 112 ? -27.265 6.073 33.294 1.00 82.94 112 GLU A O 1
ATOM 899 N N . SER A 1 113 ? -27.155 6.962 35.342 1.00 80.06 113 SER A N 1
ATOM 900 C CA . SER A 1 113 ? -25.696 7.105 35.317 1.00 80.06 113 SER A CA 1
ATOM 901 C C . SER A 1 113 ? -24.963 5.760 35.343 1.00 80.06 113 SER A C 1
ATOM 903 O O . SER A 1 113 ? -23.892 5.655 34.747 1.00 80.06 113 SER A O 1
ATOM 905 N N . ASN A 1 114 ? -25.490 4.753 36.045 1.00 83.06 114 ASN A N 1
ATOM 906 C CA . ASN A 1 114 ? -24.905 3.410 36.062 1.00 83.06 114 ASN A CA 1
ATOM 907 C C . ASN A 1 114 ? -25.123 2.690 34.729 1.00 83.06 114 ASN A C 1
ATOM 909 O O . ASN A 1 114 ? -24.186 2.081 34.225 1.00 83.06 114 ASN A O 1
ATOM 913 N N . GLU A 1 115 ? -26.304 2.819 34.124 1.00 82.06 115 GLU A N 1
ATOM 914 C CA . GLU A 1 115 ? -26.589 2.273 32.792 1.00 82.06 115 GLU A CA 1
ATOM 915 C C . GLU A 1 115 ? -25.649 2.859 31.731 1.00 82.06 115 GLU A C 1
ATOM 917 O O . GLU A 1 115 ? -25.085 2.118 30.926 1.00 82.06 115 GLU A O 1
ATOM 922 N N . GLN A 1 116 ? -25.392 4.172 31.778 1.00 81.81 116 GLN A N 1
ATOM 923 C CA . GLN A 1 116 ? -24.397 4.817 30.913 1.00 81.81 116 GLN A CA 1
ATOM 924 C C . GLN A 1 116 ? -22.986 4.251 31.125 1.00 81.81 116 GLN A C 1
ATOM 926 O O . GLN A 1 116 ? -22.264 4.005 30.159 1.00 81.81 116 GLN A O 1
ATOM 931 N N . LEU A 1 117 ? -22.578 4.020 32.378 1.00 84.62 117 LEU A N 1
ATOM 932 C CA . LEU A 1 117 ? -21.279 3.413 32.685 1.00 84.62 117 LEU A CA 1
ATOM 933 C C . LEU A 1 117 ? -21.179 1.972 32.174 1.00 84.62 117 LEU A C 1
ATOM 935 O O . LEU A 1 117 ? -20.139 1.600 31.629 1.00 84.62 117 LEU A O 1
ATOM 939 N N . ASP A 1 118 ? -22.238 1.177 32.318 1.00 85.75 118 ASP A N 1
ATOM 940 C CA . ASP A 1 118 ? -22.289 -0.198 31.820 1.00 85.75 118 ASP A CA 1
ATOM 941 C C . ASP A 1 118 ? -22.236 -0.242 30.288 1.00 85.75 118 ASP A C 1
ATOM 943 O O . ASP A 1 118 ? -21.504 -1.058 29.721 1.00 85.75 118 ASP A O 1
ATOM 947 N N . GLN A 1 119 ? -22.922 0.684 29.610 1.00 86.69 119 GLN A N 1
ATOM 948 C CA . GLN A 1 119 ? -22.832 0.837 28.160 1.00 86.69 119 GLN A CA 1
ATOM 949 C C . GLN A 1 119 ? -21.411 1.214 27.720 1.00 86.69 119 GLN A C 1
ATOM 951 O O . GLN A 1 119 ? -20.835 0.539 26.866 1.00 86.69 119 GLN A O 1
ATOM 956 N N . HIS A 1 120 ? -20.807 2.235 28.336 1.00 83.56 120 HIS A N 1
ATOM 957 C CA . HIS A 1 120 ? -19.432 2.636 28.024 1.00 83.56 120 HIS A CA 1
ATOM 958 C C . HIS A 1 120 ? -18.434 1.502 28.280 1.00 83.56 120 HIS A C 1
ATOM 960 O O . HIS A 1 120 ? -17.491 1.313 27.514 1.00 83.56 120 HIS A O 1
ATOM 966 N N . LYS A 1 121 ? -18.635 0.716 29.342 1.00 90.75 121 LYS A N 1
ATOM 967 C CA . LYS A 1 121 ? -17.807 -0.454 29.634 1.00 90.75 121 LYS A CA 1
ATOM 968 C C . LYS A 1 121 ? -17.942 -1.519 28.547 1.00 90.75 121 LYS A C 1
ATOM 970 O O . LYS A 1 121 ? -16.925 -2.057 28.118 1.00 90.75 121 LYS A O 1
ATOM 975 N N . ALA A 1 122 ? -19.158 -1.805 28.085 1.00 86.44 122 ALA A N 1
ATOM 976 C CA . ALA A 1 122 ? -19.390 -2.760 27.005 1.00 86.44 122 ALA A CA 1
ATOM 977 C C . ALA A 1 122 ? -18.730 -2.313 25.688 1.00 86.44 122 ALA A C 1
ATOM 979 O O . ALA A 1 122 ? -18.098 -3.126 25.012 1.00 86.44 122 ALA A O 1
ATOM 980 N N . GLU A 1 123 ? -18.815 -1.026 25.347 1.00 85.81 123 GLU A N 1
ATOM 981 C CA . GLU A 1 123 ? -18.114 -0.443 24.195 1.00 85.81 123 GLU A CA 1
ATOM 982 C C . GLU A 1 123 ? -16.591 -0.562 24.344 1.00 85.81 123 GLU A C 1
ATOM 984 O O . GLU A 1 123 ? -15.900 -0.998 23.424 1.00 85.81 123 GLU A O 1
ATOM 989 N N . LEU A 1 124 ? -16.054 -0.258 25.526 1.00 85.88 124 LEU A N 1
ATOM 990 C CA . LEU A 1 124 ? -14.622 -0.351 25.804 1.00 85.88 124 LEU A CA 1
ATOM 991 C C . LEU A 1 124 ? -14.123 -1.805 25.748 1.00 85.88 124 LEU A C 1
ATOM 993 O O . LEU A 1 124 ? -13.061 -2.070 25.190 1.00 85.88 124 LEU A O 1
ATOM 997 N N . GLU A 1 125 ? -14.905 -2.769 26.236 1.00 85.12 125 GLU A N 1
ATOM 998 C CA . GLU A 1 125 ? -14.623 -4.202 26.082 1.00 85.12 125 GLU A CA 1
ATOM 999 C C . GLU A 1 125 ? -14.633 -4.648 24.611 1.00 85.12 125 GLU A C 1
ATOM 1001 O O . GLU A 1 125 ? -13.820 -5.490 24.219 1.00 85.12 125 GLU A O 1
ATOM 1006 N N . GLN A 1 126 ? -15.517 -4.092 23.775 1.00 81.19 126 GLN A N 1
ATOM 1007 C CA . GLN A 1 126 ? -15.497 -4.339 22.330 1.00 81.19 126 GLN A CA 1
ATOM 1008 C C . GLN A 1 126 ? -14.239 -3.757 21.674 1.00 81.19 126 GLN A C 1
ATOM 1010 O O . GLN A 1 126 ? -13.593 -4.457 20.894 1.00 81.19 126 GLN A O 1
ATOM 1015 N N . LEU A 1 127 ? -13.844 -2.531 22.027 1.00 78.19 127 LEU A N 1
ATOM 1016 C CA . LEU A 1 127 ? -12.612 -1.913 21.527 1.00 78.19 127 LEU A CA 1
ATOM 1017 C C . LEU A 1 127 ? -11.366 -2.713 21.932 1.00 78.19 127 LEU A C 1
ATOM 1019 O O . LEU A 1 127 ? -10.519 -2.991 21.087 1.00 78.19 127 LEU A O 1
ATOM 1023 N N . LEU A 1 128 ? -11.289 -3.175 23.184 1.00 76.56 128 LEU A N 1
ATOM 1024 C CA . LEU A 1 128 ? -10.198 -4.035 23.662 1.00 76.56 128 LEU A CA 1
ATOM 1025 C C . LEU A 1 128 ? -10.152 -5.390 22.937 1.00 76.56 128 LEU A C 1
ATOM 1027 O O . LEU A 1 128 ? -9.074 -5.929 22.692 1.00 76.56 128 LEU A O 1
ATOM 1031 N N . LYS A 1 129 ? -11.308 -5.955 22.558 1.00 74.25 129 LYS A N 1
ATOM 1032 C CA . LYS A 1 129 ? -11.351 -7.168 21.722 1.00 74.25 129 LYS A CA 1
ATOM 1033 C C . LYS A 1 129 ? -10.810 -6.913 20.317 1.00 74.25 129 LYS A C 1
ATOM 1035 O O . LYS A 1 129 ? -10.117 -7.780 19.788 1.00 74.25 129 LYS A O 1
ATOM 1040 N N . ILE A 1 130 ? -11.103 -5.758 19.721 1.00 68.00 130 ILE A N 1
ATOM 1041 C CA . ILE A 1 130 ? -10.584 -5.377 18.397 1.00 68.00 130 ILE A CA 1
ATOM 1042 C C . ILE A 1 130 ? -9.063 -5.183 18.452 1.00 68.00 130 ILE A C 1
ATOM 1044 O O . ILE A 1 130 ? -8.365 -5.685 17.576 1.00 68.00 130 ILE A O 1
ATOM 1048 N N . ASP A 1 131 ? -8.545 -4.559 19.513 1.00 58.16 131 ASP A N 1
ATOM 1049 C CA . ASP A 1 131 ? -7.103 -4.351 19.729 1.00 58.16 131 ASP A CA 1
ATOM 1050 C C . ASP A 1 131 ? -6.305 -5.675 19.767 1.00 58.16 131 ASP A C 1
ATOM 1052 O O . ASP A 1 131 ? -5.147 -5.748 19.360 1.00 58.16 131 ASP A O 1
ATOM 1056 N N . SER A 1 132 ? -6.949 -6.778 20.166 1.00 57.69 132 SER A N 1
ATOM 1057 C CA . SER A 1 132 ? -6.316 -8.105 20.194 1.00 57.69 132 SER A CA 1
ATOM 1058 C C . SER A 1 132 ? -6.159 -8.783 18.820 1.00 57.69 132 SER A C 1
ATOM 1060 O O . SER A 1 132 ? -5.441 -9.785 18.710 1.00 57.69 132 SER A O 1
ATOM 1062 N N . GLN A 1 133 ? -6.788 -8.263 17.758 1.00 63.09 133 GLN A N 1
ATOM 1063 C CA . GLN A 1 133 ? -6.700 -8.837 16.411 1.00 63.09 133 GLN A CA 1
ATOM 1064 C C . GLN A 1 133 ? -5.435 -8.361 15.693 1.00 63.09 133 GLN A C 1
ATOM 1066 O O . GLN A 1 133 ? -5.441 -7.454 14.863 1.00 63.09 133 GLN A O 1
ATOM 1071 N N . THR A 1 134 ? -4.318 -9.013 16.004 1.00 74.19 134 THR A N 1
ATOM 1072 C CA . THR A 1 134 ? -3.051 -8.784 15.304 1.00 74.19 134 THR A CA 1
ATOM 1073 C C . THR A 1 134 ? -2.994 -9.620 14.027 1.00 74.19 134 THR A C 1
ATOM 1075 O O . THR A 1 134 ? -3.021 -10.849 14.070 1.00 74.19 134 THR A O 1
ATOM 1078 N N . ILE A 1 135 ? -2.908 -8.957 12.870 1.00 86.12 135 ILE A N 1
ATOM 1079 C CA . ILE A 1 135 ? -2.628 -9.627 11.592 1.00 86.12 135 ILE A CA 1
ATOM 1080 C C . ILE A 1 135 ? -1.248 -10.276 11.683 1.00 86.12 135 ILE A C 1
ATOM 1082 O O . ILE A 1 135 ? -0.266 -9.591 11.969 1.00 86.12 135 ILE A O 1
ATOM 1086 N N . ARG A 1 136 ? -1.173 -11.576 11.384 1.00 91.44 136 ARG A N 1
ATOM 1087 C CA . ARG A 1 136 ? 0.086 -12.316 11.259 1.00 91.44 136 ARG A CA 1
ATOM 1088 C C . ARG A 1 136 ? 0.358 -12.632 9.798 1.00 91.44 136 ARG A C 1
ATOM 1090 O O . ARG A 1 136 ? -0.404 -13.351 9.160 1.00 91.44 136 ARG A O 1
ATOM 1097 N N . LEU A 1 137 ? 1.488 -12.179 9.269 1.00 93.88 137 LEU A N 1
ATOM 1098 C CA . LEU A 1 137 ? 1.895 -12.392 7.879 1.00 93.88 137 LEU A CA 1
ATOM 1099 C C . LEU A 1 137 ? 1.961 -13.873 7.510 1.00 93.88 137 LEU A C 1
ATOM 1101 O O . LEU A 1 137 ? 1.689 -14.228 6.369 1.00 93.88 137 LEU A O 1
ATOM 1105 N N . SER A 1 138 ? 2.296 -14.741 8.467 1.00 94.19 138 SER A N 1
ATOM 1106 C CA . SER A 1 138 ? 2.360 -16.193 8.245 1.00 94.19 138 SER A CA 1
ATOM 1107 C C . SER A 1 138 ? 1.019 -16.848 7.892 1.00 94.19 138 SER A C 1
ATOM 1109 O O . SER A 1 138 ? 1.024 -17.943 7.338 1.00 94.19 138 SER A O 1
ATOM 1111 N N . GLU A 1 139 ? -0.108 -16.190 8.179 1.00 93.44 139 GLU A N 1
ATOM 1112 C CA . GLU A 1 139 ? -1.447 -16.685 7.836 1.00 93.44 139 GLU A CA 1
ATOM 1113 C C . GLU A 1 139 ? -1.824 -16.375 6.379 1.00 93.44 139 GLU A C 1
ATOM 1115 O O . GLU A 1 139 ? -2.643 -17.079 5.792 1.00 93.44 139 GLU A O 1
ATOM 1120 N N . PHE A 1 140 ? -1.201 -15.353 5.779 1.00 92.06 140 PHE A N 1
ATOM 1121 C CA . PHE A 1 140 ? -1.572 -14.830 4.458 1.00 92.06 140 PHE A CA 1
ATOM 1122 C C . PHE A 1 140 ? -0.477 -14.989 3.399 1.00 92.06 140 PHE A C 1
ATOM 1124 O O . PHE A 1 140 ? -0.775 -15.060 2.209 1.00 92.06 140 PHE A O 1
ATOM 1131 N N . LEU A 1 141 ? 0.794 -15.017 3.805 1.00 95.00 141 LEU A N 1
ATOM 1132 C CA . LEU A 1 141 ? 1.942 -15.010 2.902 1.00 95.00 141 LEU A CA 1
ATOM 1133 C C . LEU A 1 141 ? 2.731 -16.317 2.986 1.00 95.00 141 LEU A C 1
ATOM 1135 O O . LEU A 1 141 ? 2.880 -16.926 4.046 1.00 95.00 141 LEU A O 1
ATOM 1139 N N . HIS A 1 142 ? 3.333 -16.704 1.860 1.00 95.69 142 HIS A N 1
ATOM 1140 C CA . HIS A 1 142 ? 4.251 -17.839 1.818 1.00 95.69 142 HIS A CA 1
ATOM 1141 C C . HIS A 1 142 ? 5.420 -17.633 2.809 1.00 95.69 142 HIS A C 1
ATOM 1143 O O . HIS A 1 142 ? 5.943 -16.516 2.902 1.00 95.69 142 HIS A O 1
ATOM 1149 N N . PRO A 1 143 ? 5.916 -18.681 3.503 1.00 96.38 143 PRO A N 1
ATOM 1150 C CA . PRO A 1 143 ? 6.942 -18.546 4.544 1.00 96.38 143 PRO A CA 1
ATOM 1151 C C . PRO A 1 143 ? 8.226 -17.821 4.122 1.00 96.38 143 PRO A C 1
ATOM 1153 O O . PRO A 1 143 ? 8.877 -17.198 4.959 1.00 96.38 143 PRO A O 1
ATOM 1156 N N . HIS A 1 144 ? 8.590 -17.888 2.838 1.00 95.94 144 HIS A N 1
ATOM 1157 C CA . HIS A 1 144 ? 9.770 -17.205 2.290 1.00 95.94 144 HIS A CA 1
ATOM 1158 C C . HIS A 1 144 ? 9.636 -15.676 2.295 1.00 95.94 144 HIS A C 1
ATOM 1160 O O . HIS A 1 144 ? 10.647 -14.985 2.316 1.00 95.94 144 HIS A O 1
ATOM 1166 N N . LEU A 1 145 ? 8.406 -15.158 2.296 1.00 93.94 145 LEU A N 1
ATOM 1167 C CA . LEU A 1 145 ? 8.115 -13.729 2.366 1.00 93.94 145 LEU A CA 1
ATOM 1168 C C . LEU A 1 145 ? 7.653 -13.325 3.772 1.00 93.94 145 LEU A C 1
ATOM 1170 O O . LEU A 1 145 ? 8.103 -12.311 4.298 1.00 93.94 145 LEU A O 1
ATOM 1174 N N . ALA A 1 146 ? 6.829 -14.158 4.417 1.00 96.19 146 ALA A N 1
ATOM 1175 C CA . ALA A 1 146 ? 6.317 -13.896 5.759 1.00 96.19 146 ALA A CA 1
ATOM 1176 C C . ALA A 1 146 ? 7.435 -13.768 6.806 1.00 96.19 146 ALA A C 1
ATOM 1178 O O . ALA A 1 146 ? 7.442 -12.808 7.570 1.00 96.19 146 ALA A O 1
ATOM 1179 N N . LYS A 1 147 ? 8.400 -14.705 6.839 1.00 96.31 147 LYS A N 1
ATOM 1180 C CA . LYS A 1 147 ? 9.445 -14.722 7.880 1.00 96.31 147 LYS A CA 1
ATOM 1181 C C . LYS A 1 147 ? 10.353 -13.484 7.828 1.00 96.31 147 LYS A C 1
ATOM 1183 O O . LYS A 1 147 ? 10.505 -12.850 8.872 1.00 96.31 147 LYS A O 1
ATOM 1188 N N . PRO A 1 148 ? 10.929 -13.091 6.670 1.00 95.94 148 PRO A N 1
ATOM 1189 C CA . PRO A 1 148 ? 11.750 -11.883 6.610 1.00 95.94 148 PRO A CA 1
ATOM 1190 C C . PRO A 1 148 ? 10.962 -10.613 6.939 1.00 95.94 148 PRO A C 1
ATOM 1192 O O . PRO A 1 148 ? 11.481 -9.741 7.628 1.00 95.94 148 PRO A O 1
ATOM 1195 N N . LEU A 1 149 ? 9.709 -10.505 6.486 1.00 95.62 149 LEU A N 1
ATOM 1196 C CA . LEU A 1 149 ? 8.881 -9.331 6.768 1.00 95.62 149 LEU A CA 1
ATOM 1197 C C . LEU A 1 149 ? 8.491 -9.234 8.244 1.00 95.62 149 LEU A C 1
ATOM 1199 O O . LEU A 1 149 ? 8.581 -8.148 8.807 1.00 95.62 149 LEU A O 1
ATOM 1203 N N . ALA A 1 150 ? 8.136 -10.346 8.891 1.00 95.19 150 ALA A N 1
ATOM 1204 C CA . ALA A 1 150 ? 7.862 -10.372 10.328 1.00 95.19 150 ALA A CA 1
ATOM 1205 C C . ALA A 1 150 ? 9.105 -9.972 11.140 1.00 95.19 150 ALA A C 1
ATOM 1207 O O . ALA A 1 150 ? 9.018 -9.186 12.082 1.00 95.19 150 ALA A O 1
ATOM 1208 N N . GLN A 1 151 ? 10.288 -10.431 10.721 1.00 95.94 151 GLN A N 1
ATOM 1209 C CA . GLN A 1 151 ? 11.555 -10.037 11.335 1.00 95.94 151 GLN A CA 1
ATOM 1210 C C . GLN A 1 151 ? 11.840 -8.535 11.167 1.00 95.94 151 GLN A C 1
ATOM 1212 O O . GLN A 1 151 ? 12.229 -7.869 12.125 1.00 95.94 151 GLN A O 1
ATOM 1217 N N . ILE A 1 152 ? 11.598 -7.977 9.976 1.00 94.56 152 ILE A N 1
ATOM 1218 C CA . ILE A 1 152 ? 11.694 -6.530 9.729 1.00 94.56 152 ILE A CA 1
ATOM 1219 C C . ILE A 1 152 ? 10.687 -5.763 10.597 1.00 94.56 152 ILE A C 1
ATOM 1221 O O . ILE A 1 152 ? 11.043 -4.736 11.170 1.00 94.56 152 ILE A O 1
ATOM 1225 N N . SER A 1 153 ? 9.461 -6.272 10.731 1.00 94.06 153 SER A N 1
ATOM 1226 C CA . SER A 1 153 ? 8.417 -5.722 11.603 1.00 94.06 153 SER A CA 1
ATOM 1227 C C . SER A 1 153 ? 8.899 -5.605 13.041 1.00 94.06 153 SER A C 1
ATOM 1229 O O . SER A 1 153 ? 8.825 -4.530 13.635 1.00 94.06 153 SER A O 1
ATOM 1231 N N . GLN A 1 154 ? 9.490 -6.681 13.562 1.00 94.06 154 GLN A N 1
ATOM 1232 C CA . GLN A 1 154 ? 10.053 -6.723 14.904 1.00 94.06 154 GLN A CA 1
ATOM 1233 C C . GLN A 1 154 ? 11.208 -5.727 15.080 1.00 94.06 154 GLN A C 1
ATOM 1235 O O . GLN A 1 154 ? 11.267 -5.038 16.094 1.00 94.06 154 GLN A O 1
ATOM 1240 N N . TRP A 1 155 ? 12.113 -5.619 14.102 1.00 94.31 155 TRP A N 1
ATOM 1241 C CA . TRP A 1 155 ? 13.232 -4.670 14.157 1.00 94.31 155 TRP A CA 1
ATOM 1242 C C . TRP A 1 155 ? 12.797 -3.208 14.112 1.00 94.31 155 TRP A C 1
ATOM 1244 O O . TRP A 1 155 ? 13.429 -2.368 14.746 1.00 94.31 155 TRP A O 1
ATOM 1254 N N . LEU A 1 156 ? 11.741 -2.902 13.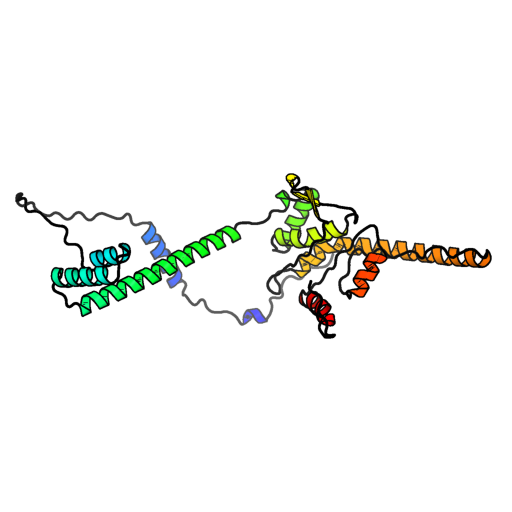359 1.00 91.62 156 LEU A N 1
ATOM 1255 C CA . LEU A 1 156 ? 11.205 -1.548 13.242 1.00 91.62 156 LEU A CA 1
ATOM 1256 C C . LEU A 1 156 ? 10.221 -1.192 14.363 1.00 91.62 156 LEU A C 1
ATOM 1258 O O . LEU A 1 156 ? 9.815 -0.038 14.445 1.00 91.62 156 LEU A O 1
ATOM 1262 N N . GLY A 1 157 ? 9.834 -2.153 15.211 1.00 91.31 157 GLY A N 1
ATOM 1263 C CA . GLY A 1 157 ? 8.823 -1.943 16.250 1.00 91.31 157 GLY A CA 1
ATOM 1264 C C . GLY A 1 157 ? 7.430 -1.656 15.683 1.00 91.31 157 GLY A C 1
ATOM 1265 O O . GLY A 1 157 ? 6.629 -0.992 16.331 1.00 91.31 157 GLY A O 1
ATOM 1266 N N . MET A 1 158 ? 7.153 -2.130 14.466 1.00 91.06 158 MET A N 1
ATOM 1267 C CA . MET A 1 158 ? 5.906 -1.879 13.746 1.00 91.06 158 MET A CA 1
ATOM 1268 C C . MET A 1 158 ? 5.052 -3.147 13.689 1.00 91.06 158 MET A C 1
ATOM 1270 O O . MET A 1 158 ? 5.605 -4.251 13.665 1.00 91.06 158 MET A O 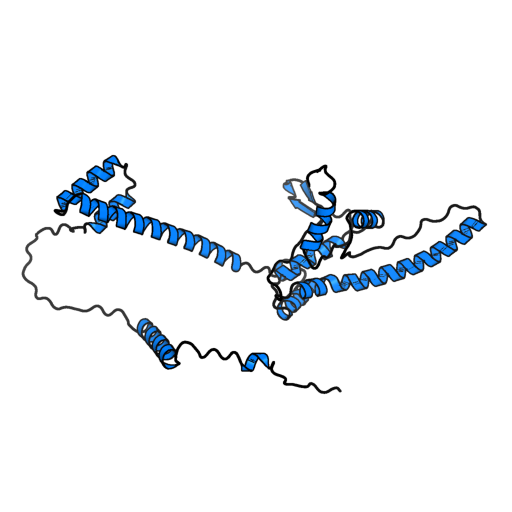1
ATOM 1274 N N . PRO A 1 159 ? 3.715 -3.027 13.642 1.00 91.50 159 PRO A N 1
ATOM 1275 C CA . PRO A 1 159 ? 2.850 -4.187 13.513 1.00 91.50 159 PRO A CA 1
ATOM 1276 C C . PRO A 1 159 ? 2.998 -4.829 12.131 1.00 91.50 159 PRO A C 1
ATOM 1278 O O . PRO A 1 159 ? 3.189 -4.150 11.122 1.00 91.50 159 PRO A O 1
ATOM 1281 N N . GLU A 1 160 ? 2.840 -6.148 12.081 1.00 93.12 160 GLU A N 1
ATOM 1282 C CA . GLU A 1 160 ? 2.897 -6.935 10.845 1.00 93.12 160 GLU A CA 1
ATOM 1283 C C . GLU A 1 160 ? 1.855 -6.481 9.807 1.00 93.12 160 GLU A C 1
ATOM 1285 O O . GLU A 1 160 ? 2.112 -6.516 8.602 1.00 93.12 160 GLU A O 1
ATOM 1290 N N . SER A 1 161 ? 0.714 -5.951 10.262 1.00 92.38 161 SER A N 1
ATOM 1291 C CA . SER A 1 161 ? -0.279 -5.302 9.402 1.00 92.38 161 SER A CA 1
ATOM 1292 C C . SER A 1 161 ? 0.308 -4.140 8.599 1.00 92.38 161 SER A C 1
ATOM 1294 O O . SER A 1 161 ? 0.004 -4.023 7.419 1.00 92.38 161 SER A O 1
ATOM 1296 N N . ALA A 1 162 ? 1.199 -3.324 9.177 1.00 92.88 162 ALA A N 1
ATOM 1297 C CA . ALA A 1 162 ? 1.830 -2.210 8.469 1.00 92.88 162 ALA A CA 1
ATOM 1298 C C . ALA A 1 162 ? 2.697 -2.692 7.299 1.00 92.88 162 ALA A C 1
ATOM 1300 O O . ALA A 1 162 ? 2.732 -2.043 6.253 1.00 92.88 162 ALA A O 1
ATOM 1301 N N . MET A 1 163 ? 3.354 -3.848 7.452 1.00 94.44 163 MET A N 1
ATOM 1302 C CA . MET A 1 163 ? 4.095 -4.476 6.358 1.00 94.44 163 MET A CA 1
ATOM 1303 C C . MET A 1 163 ? 3.151 -4.885 5.235 1.00 94.44 163 MET A C 1
ATOM 1305 O O . MET A 1 163 ? 3.396 -4.576 4.071 1.00 94.44 163 MET A O 1
ATOM 1309 N N . LEU A 1 164 ? 2.050 -5.553 5.583 1.00 94.25 164 LEU A N 1
ATOM 1310 C CA . LEU A 1 164 ? 1.069 -6.015 4.607 1.00 94.25 164 LEU A CA 1
ATOM 1311 C C . LEU A 1 164 ? 0.421 -4.843 3.855 1.00 94.25 164 LEU A C 1
ATOM 1313 O O . LEU A 1 164 ? 0.302 -4.900 2.633 1.00 94.25 164 LEU A O 1
ATOM 1317 N N . THR A 1 165 ? 0.079 -3.767 4.569 1.00 93.88 165 THR A N 1
ATOM 1318 C CA . THR A 1 165 ? -0.522 -2.548 4.010 1.00 93.88 165 THR A CA 1
ATOM 1319 C C . THR A 1 165 ? 0.319 -1.956 2.884 1.00 93.88 165 THR A C 1
ATOM 1321 O O . THR A 1 165 ? -0.238 -1.550 1.874 1.00 93.88 165 THR A O 1
ATOM 1324 N N . VAL A 1 166 ? 1.649 -1.932 3.013 1.00 94.38 166 VAL A N 1
ATOM 1325 C CA . VAL A 1 166 ? 2.534 -1.408 1.956 1.00 94.38 166 VAL A CA 1
ATOM 1326 C C . VAL A 1 166 ? 2.864 -2.477 0.907 1.00 94.38 166 VAL A C 1
ATOM 1328 O O . VAL A 1 166 ? 3.018 -2.166 -0.271 1.00 94.38 166 VAL A O 1
ATOM 1331 N N . LEU A 1 167 ? 2.966 -3.747 1.303 1.00 95.56 167 LEU A N 1
ATOM 1332 C CA . LEU A 1 167 ? 3.323 -4.839 0.397 1.00 95.56 167 LEU A CA 1
ATOM 1333 C C . LEU A 1 167 ? 2.256 -5.090 -0.671 1.00 95.56 167 LEU A C 1
ATOM 1335 O O . LEU A 1 167 ? 2.600 -5.320 -1.826 1.00 95.56 167 LEU A O 1
ATOM 1339 N N . LEU A 1 168 ? 0.977 -5.085 -0.294 1.00 94.88 168 LEU A N 1
ATOM 1340 C CA . LEU A 1 168 ? -0.119 -5.423 -1.201 1.00 94.88 168 LEU A CA 1
ATOM 1341 C C . LEU A 1 168 ? -0.185 -4.538 -2.460 1.00 94.88 168 LEU A C 1
ATOM 1343 O O . LEU A 1 168 ? -0.205 -5.110 -3.550 1.00 94.88 168 LEU A O 1
ATOM 1347 N N . PRO A 1 169 ? -0.178 -3.191 -2.381 1.00 95.38 169 PRO A N 1
ATOM 1348 C CA . PRO A 1 169 ? -0.181 -2.349 -3.580 1.00 95.38 169 PRO A CA 1
ATOM 1349 C C . PRO A 1 169 ? 1.097 -2.507 -4.416 1.00 95.38 169 PRO A C 1
ATOM 1351 O O . PRO A 1 169 ? 1.028 -2.443 -5.640 1.00 95.38 169 PRO A O 1
ATOM 1354 N N . VAL A 1 170 ? 2.250 -2.769 -3.785 1.00 95.50 170 VAL A N 1
ATOM 1355 C CA . VAL A 1 170 ? 3.508 -3.055 -4.496 1.00 95.50 170 VAL A CA 1
ATOM 1356 C C . VAL A 1 170 ? 3.419 -4.377 -5.258 1.00 95.50 170 VAL A C 1
ATOM 1358 O O . VAL A 1 170 ? 3.796 -4.452 -6.419 1.00 95.50 170 VAL A O 1
ATOM 1361 N N . ALA A 1 171 ? 2.901 -5.435 -4.638 1.00 94.69 171 ALA A N 1
ATOM 1362 C CA . ALA A 1 171 ? 2.718 -6.715 -5.314 1.00 94.69 171 ALA A CA 1
ATOM 1363 C C . ALA A 1 171 ? 1.706 -6.595 -6.462 1.00 94.69 171 ALA A C 1
ATOM 1365 O O . ALA A 1 171 ? 1.912 -7.158 -7.534 1.00 94.69 171 ALA A O 1
ATOM 1366 N N . ALA A 1 172 ? 0.635 -5.838 -6.236 1.00 94.69 172 ALA A N 1
ATOM 1367 C CA . ALA A 1 172 ? -0.408 -5.596 -7.212 1.00 94.69 172 ALA A CA 1
ATOM 1368 C C . ALA A 1 172 ? 0.082 -4.802 -8.433 1.00 94.69 172 ALA A C 1
ATOM 1370 O O . ALA A 1 172 ? -0.274 -5.150 -9.558 1.00 94.69 172 ALA A O 1
ATOM 1371 N N . SER A 1 173 ? 0.943 -3.793 -8.246 1.00 94.38 173 SER A N 1
ATOM 1372 C CA . SER A 1 173 ? 1.483 -2.999 -9.360 1.00 94.38 173 SER A CA 1
ATOM 1373 C C . SER A 1 173 ? 2.349 -3.815 -10.320 1.00 94.38 173 SER A C 1
ATOM 1375 O O . SER A 1 173 ? 2.418 -3.504 -11.506 1.00 94.38 173 SER A O 1
ATOM 1377 N N . LEU A 1 174 ? 2.970 -4.887 -9.823 1.00 94.00 174 LEU A N 1
ATOM 1378 C CA . LEU A 1 174 ? 3.810 -5.785 -10.611 1.00 94.00 174 LEU A CA 1
ATOM 1379 C C . LEU A 1 174 ? 3.008 -6.819 -11.415 1.00 94.00 174 LEU A C 1
ATOM 1381 O O . LEU A 1 174 ? 3.583 -7.508 -12.266 1.00 94.00 174 LEU A O 1
ATOM 1385 N N . MET A 1 175 ? 1.704 -6.956 -11.165 1.00 94.00 175 MET A N 1
ATOM 1386 C CA . MET A 1 175 ? 0.854 -7.906 -11.882 1.00 94.00 175 MET A CA 1
ATOM 1387 C C . MET A 1 175 ? 0.553 -7.428 -13.315 1.00 94.00 175 MET A C 1
ATOM 1389 O O . MET A 1 175 ? 0.487 -6.223 -13.572 1.00 94.00 175 MET A O 1
ATOM 1393 N N . PRO A 1 176 ? 0.341 -8.359 -14.264 1.00 93.94 176 PRO A N 1
ATOM 1394 C CA . PRO A 1 176 ? -0.204 -8.027 -15.577 1.00 93.94 176 PRO A CA 1
ATOM 1395 C C . PRO A 1 176 ? -1.554 -7.300 -15.478 1.00 93.94 176 PRO A C 1
ATOM 1397 O O . PRO A 1 176 ? -2.382 -7.642 -14.630 1.00 93.94 176 PRO A O 1
ATOM 1400 N N . ILE A 1 177 ? -1.800 -6.320 -16.352 1.00 88.69 177 ILE A N 1
ATOM 1401 C CA . ILE A 1 177 ? -3.011 -5.467 -16.318 1.00 88.69 177 ILE A CA 1
ATOM 1402 C C . ILE A 1 177 ? -4.315 -6.263 -16.542 1.00 88.69 177 ILE A C 1
ATOM 1404 O O . ILE A 1 177 ? -5.390 -5.880 -16.069 1.00 88.69 177 ILE A O 1
ATOM 1408 N N . ASP A 1 178 ? -4.240 -7.403 -17.223 1.00 91.31 178 ASP A N 1
ATOM 1409 C CA . ASP A 1 178 ? -5.362 -8.315 -17.455 1.00 91.31 178 ASP A CA 1
ATOM 1410 C C . ASP A 1 178 ? -5.703 -9.201 -16.242 1.00 91.31 178 ASP A C 1
ATOM 1412 O O . ASP A 1 178 ? -6.731 -9.881 -16.251 1.00 91.31 178 ASP A O 1
ATOM 1416 N N . THR A 1 179 ? -4.930 -9.129 -15.154 1.00 94.44 179 THR A N 1
ATOM 1417 C CA . THR A 1 179 ? -5.205 -9.871 -13.917 1.00 94.44 179 THR A CA 1
ATOM 1418 C C . THR A 1 179 ? -6.576 -9.504 -13.339 1.00 94.44 179 THR A C 1
ATOM 1420 O O . THR A 1 179 ? -6.953 -8.330 -13.253 1.00 94.44 179 THR A O 1
ATOM 1423 N N . ARG A 1 180 ? -7.335 -10.521 -12.917 1.00 94.25 180 ARG A N 1
ATOM 1424 C CA . ARG A 1 180 ? -8.624 -10.384 -12.227 1.00 94.25 180 ARG A CA 1
ATOM 1425 C C . ARG A 1 180 ? -8.628 -11.223 -10.957 1.00 94.25 180 ARG A C 1
ATOM 1427 O O . ARG A 1 180 ? -8.289 -12.402 -10.989 1.00 94.25 180 ARG A O 1
ATOM 1434 N N . LEU A 1 181 ? -9.043 -10.613 -9.855 1.00 93.19 181 LEU A N 1
ATOM 1435 C CA . LEU A 1 181 ? -9.277 -11.276 -8.581 1.00 93.19 181 LEU A CA 1
ATOM 1436 C C . LEU A 1 181 ? -10.725 -11.757 -8.527 1.00 93.19 181 LEU A C 1
ATOM 1438 O O . LEU A 1 181 ? -11.645 -10.958 -8.686 1.00 93.19 181 LEU A O 1
ATOM 1442 N N . GLU A 1 182 ? -10.923 -13.050 -8.291 1.00 93.88 182 GLU A N 1
ATOM 1443 C CA . GLU A 1 182 ? -12.238 -13.639 -8.033 1.00 93.88 182 GLU A CA 1
ATOM 1444 C C . GLU A 1 182 ? -12.602 -13.429 -6.560 1.00 93.88 182 GLU A C 1
ATOM 1446 O O . GLU A 1 182 ? -12.061 -14.097 -5.681 1.00 93.88 182 GLU A O 1
ATOM 1451 N N . LEU A 1 183 ? -13.496 -12.479 -6.279 1.00 92.31 183 LEU A N 1
ATOM 1452 C CA . LEU A 1 183 ? -13.832 -12.097 -4.902 1.00 92.31 183 LEU A CA 1
ATOM 1453 C C . LEU A 1 183 ? -15.081 -12.820 -4.387 1.00 92.31 183 LEU A C 1
ATOM 1455 O O . LEU A 1 183 ? -15.162 -13.166 -3.211 1.00 92.31 183 LEU A O 1
ATOM 1459 N N . ALA A 1 184 ? -16.045 -13.084 -5.269 1.00 91.69 184 ALA A N 1
ATOM 1460 C CA . ALA A 1 184 ? -17.232 -13.864 -4.943 1.00 91.69 184 ALA A CA 1
ATOM 1461 C C . ALA A 1 184 ? -17.631 -14.740 -6.134 1.00 91.69 184 ALA A C 1
ATOM 1463 O O . ALA A 1 184 ? -18.418 -14.355 -6.998 1.00 91.69 184 ALA A O 1
ATOM 1464 N N . LYS A 1 185 ? -17.096 -15.963 -6.147 1.00 90.44 185 LYS A N 1
ATOM 1465 C CA . LYS A 1 185 ? -17.374 -16.976 -7.172 1.00 90.44 185 LYS A CA 1
ATOM 1466 C C . LYS A 1 185 ? -18.868 -17.172 -7.476 1.00 90.44 185 LYS A C 1
ATOM 1468 O O . LYS A 1 185 ? -19.218 -17.199 -8.654 1.00 90.44 185 LYS A O 1
ATOM 1473 N N . PRO A 1 186 ? -19.774 -17.264 -6.478 1.00 94.00 186 PRO A N 1
ATOM 1474 C CA . PRO A 1 186 ? -21.194 -17.490 -6.755 1.00 94.00 186 PRO A CA 1
ATOM 1475 C C . PRO A 1 186 ? -21.878 -16.338 -7.498 1.00 94.00 186 PRO A C 1
ATOM 1477 O O . PRO A 1 186 ? -22.867 -16.569 -8.185 1.00 94.00 186 PRO A O 1
ATOM 1480 N N . THR A 1 187 ? -21.376 -15.108 -7.361 1.00 93.81 187 THR A N 1
ATOM 1481 C CA . THR A 1 187 ? -21.937 -13.925 -8.029 1.00 93.81 187 THR A CA 1
ATOM 1482 C C . THR A 1 187 ? -21.219 -13.593 -9.336 1.00 93.81 187 THR A C 1
ATOM 1484 O O . THR A 1 187 ? -21.655 -12.695 -10.051 1.00 93.81 187 THR A O 1
ATOM 1487 N N . GLY A 1 188 ? -20.120 -14.290 -9.653 1.00 93.19 188 GLY A N 1
ATOM 1488 C CA . GLY A 1 188 ? -19.251 -13.947 -10.777 1.00 93.19 188 GLY A CA 1
ATOM 1489 C C . GLY A 1 188 ? -18.574 -12.585 -10.606 1.00 93.19 188 GLY A C 1
ATOM 1490 O O . GLY A 1 188 ? -18.300 -11.913 -11.598 1.00 93.19 188 GLY A O 1
ATOM 1491 N N . PHE A 1 189 ? -18.350 -12.139 -9.365 1.00 94.25 189 PHE A N 1
ATOM 1492 C CA . PHE A 1 189 ? -17.741 -10.838 -9.103 1.00 94.25 189 PHE A CA 1
ATOM 1493 C C . PHE A 1 189 ? -16.213 -10.918 -9.182 1.00 94.25 189 PHE A C 1
ATOM 1495 O O . PHE A 1 189 ? -15.560 -11.561 -8.350 1.00 94.25 189 PHE A O 1
ATOM 1502 N N . TYR A 1 190 ? -15.666 -10.215 -10.175 1.00 95.38 190 TYR A N 1
ATOM 1503 C CA . TYR A 1 190 ? -14.236 -10.064 -10.412 1.00 95.38 190 TYR A CA 1
ATOM 1504 C C . TYR A 1 190 ? -13.833 -8.594 -10.328 1.00 95.38 190 TYR A C 1
ATOM 1506 O O . TYR A 1 190 ? -14.536 -7.724 -10.840 1.00 95.38 190 TYR A O 1
ATOM 1514 N N . ALA A 1 191 ? -12.668 -8.326 -9.746 1.00 93.94 191 ALA A N 1
ATOM 1515 C CA . ALA A 1 191 ? -12.100 -6.984 -9.669 1.00 93.94 191 ALA A CA 1
ATOM 1516 C C . ALA A 1 191 ? -10.641 -6.980 -10.126 1.00 93.94 191 ALA A C 1
ATOM 1518 O O . ALA A 1 191 ? -9.937 -7.984 -10.019 1.00 93.94 191 ALA A O 1
ATOM 1519 N N . HIS A 1 192 ? -10.169 -5.844 -10.627 1.00 93.00 192 HIS A N 1
ATOM 1520 C CA . HIS A 1 192 ? -8.735 -5.650 -10.804 1.00 93.00 192 HIS A CA 1
ATOM 1521 C C . HIS A 1 192 ? -8.053 -5.484 -9.439 1.00 93.00 192 HIS A C 1
ATOM 1523 O O . HIS A 1 192 ? -8.652 -4.892 -8.537 1.00 93.00 192 HIS A O 1
ATOM 1529 N N . PRO A 1 193 ? -6.798 -5.938 -9.279 1.00 93.12 193 PRO A N 1
ATOM 1530 C CA . PRO A 1 193 ? -6.016 -5.703 -8.070 1.00 93.12 193 PRO A CA 1
ATOM 1531 C C . PRO A 1 193 ? -5.511 -4.248 -8.021 1.00 93.12 193 PRO A C 1
ATOM 1533 O O . PRO A 1 193 ? -4.318 -4.003 -7.995 1.00 93.12 193 PRO A O 1
ATOM 1536 N N . ILE A 1 194 ? -6.395 -3.251 -8.052 1.00 92.38 194 ILE A N 1
ATOM 1537 C CA . ILE A 1 194 ? -6.006 -1.842 -7.892 1.00 92.38 194 ILE A CA 1
ATOM 1538 C C . ILE A 1 194 ? -6.247 -1.471 -6.434 1.00 92.38 194 ILE A C 1
ATOM 1540 O O . ILE A 1 194 ? -7.389 -1.431 -5.981 1.00 92.38 194 ILE A O 1
ATOM 1544 N N . LEU A 1 195 ? -5.164 -1.254 -5.687 1.00 93.44 195 LEU A N 1
ATOM 1545 C CA . LEU A 1 195 ? -5.208 -1.082 -4.238 1.00 93.44 195 LEU A CA 1
ATOM 1546 C C . LEU A 1 195 ? -4.737 0.312 -3.833 1.00 93.44 195 LEU A C 1
ATOM 1548 O O . LEU A 1 195 ? -3.642 0.738 -4.195 1.00 93.44 195 LEU A O 1
ATOM 1552 N N . TYR A 1 196 ? -5.552 0.977 -3.017 1.00 92.06 196 TYR A N 1
ATOM 1553 C CA . TYR A 1 196 ? -5.220 2.235 -2.359 1.00 92.06 196 TYR A CA 1
ATOM 1554 C C . TYR A 1 196 ? -5.083 1.975 -0.866 1.00 92.06 196 TYR A C 1
ATOM 1556 O O . TYR A 1 196 ? -6.028 1.540 -0.209 1.00 92.06 196 TYR A O 1
ATOM 1564 N N . THR A 1 197 ? -3.895 2.224 -0.329 1.00 92.81 197 THR A N 1
ATOM 1565 C CA . THR A 1 197 ? -3.577 1.951 1.074 1.00 92.81 197 THR A CA 1
ATOM 1566 C C . THR A 1 197 ? -2.897 3.155 1.700 1.00 92.81 197 THR A C 1
ATOM 1568 O O . THR A 1 197 ? -2.031 3.766 1.076 1.00 92.81 197 THR A O 1
ATOM 1571 N N . GLY A 1 198 ? -3.234 3.456 2.952 1.00 90.44 198 GLY A N 1
ATOM 1572 C CA . GLY A 1 198 ? -2.577 4.497 3.736 1.00 90.44 198 GLY A CA 1
ATOM 1573 C C . GLY A 1 198 ? -2.046 3.926 5.042 1.00 90.44 198 GLY A C 1
ATOM 1574 O O . GLY A 1 198 ? -2.784 3.273 5.778 1.00 90.44 198 GLY A O 1
ATOM 1575 N N . LEU A 1 199 ? -0.772 4.184 5.343 1.00 89.69 199 LEU A N 1
ATOM 1576 C CA . LEU A 1 199 ? -0.208 3.899 6.659 1.00 89.69 199 LEU A CA 1
ATOM 1577 C C . LEU A 1 199 ? -0.316 5.156 7.526 1.00 89.69 199 LEU A C 1
ATOM 1579 O O . LEU A 1 199 ? 0.400 6.131 7.307 1.00 89.69 199 LEU A O 1
ATOM 1583 N N . VAL A 1 200 ? -1.212 5.127 8.512 1.00 87.50 200 VAL A N 1
ATOM 1584 C CA . VAL A 1 200 ? -1.486 6.255 9.413 1.00 87.50 200 VAL A CA 1
ATOM 1585 C C . VAL A 1 200 ? -0.980 5.928 10.813 1.00 87.50 200 VAL A C 1
ATOM 1587 O O . VAL A 1 200 ? -1.104 4.806 11.289 1.00 87.50 200 VAL A O 1
ATOM 1590 N N . GLY A 1 201 ? -0.383 6.916 11.468 1.00 84.88 201 GLY A N 1
ATOM 1591 C CA . GLY A 1 201 ? 0.140 6.803 12.824 1.00 84.88 201 GLY A CA 1
ATOM 1592 C C . GLY A 1 201 ? 0.815 8.101 13.241 1.00 84.88 201 GLY A C 1
ATOM 1593 O O . GLY A 1 201 ? 1.057 8.972 12.397 1.00 84.88 201 GLY A O 1
ATOM 1594 N N . GLU A 1 202 ? 1.148 8.232 14.519 1.00 85.25 202 GLU A N 1
ATOM 1595 C CA . GLU A 1 202 ? 1.819 9.421 15.050 1.00 85.25 202 GLU A CA 1
ATOM 1596 C C . GLU A 1 202 ? 3.183 9.674 14.382 1.00 85.25 202 GLU A C 1
ATOM 1598 O O . GLU A 1 202 ? 3.783 8.799 13.736 1.00 85.25 202 GLU A O 1
ATOM 1603 N N . SER A 1 203 ? 3.670 10.914 14.471 1.00 84.44 203 SER A N 1
ATOM 1604 C CA . SER A 1 203 ? 5.005 11.250 13.969 1.00 84.44 203 SER A CA 1
ATOM 1605 C C . SER A 1 203 ? 6.071 10.464 14.736 1.00 84.44 203 SER A C 1
ATOM 1607 O O . SER A 1 203 ? 5.960 10.263 15.939 1.00 84.44 203 SER A O 1
ATOM 1609 N N . GLY A 1 204 ? 7.098 9.985 14.034 1.00 82.81 204 GLY A N 1
ATOM 1610 C CA . GLY A 1 204 ? 8.189 9.221 14.647 1.00 82.81 204 GLY A CA 1
ATOM 1611 C C . GLY A 1 204 ? 7.922 7.729 14.884 1.00 82.81 204 GLY A C 1
ATOM 1612 O O . GLY A 1 204 ? 8.867 7.018 15.201 1.00 82.81 204 GLY A O 1
ATOM 1613 N N . ILE A 1 205 ? 6.708 7.211 14.643 1.00 86.38 205 ILE A N 1
ATOM 1614 C CA . ILE A 1 205 ? 6.384 5.789 14.896 1.00 86.38 205 ILE A CA 1
ATOM 1615 C C . ILE A 1 205 ? 7.045 4.795 13.918 1.00 86.38 205 ILE A C 1
ATOM 1617 O O . ILE A 1 205 ? 6.949 3.595 14.106 1.00 86.38 205 ILE A O 1
ATOM 1621 N N . GLY A 1 206 ? 7.728 5.269 12.868 1.00 84.94 206 GLY A N 1
ATOM 1622 C CA . GLY A 1 206 ? 8.458 4.394 11.936 1.00 84.94 206 GLY A CA 1
ATOM 1623 C C . GLY A 1 206 ? 7.759 4.098 10.603 1.00 84.94 206 GLY A C 1
ATOM 1624 O O . GLY A 1 206 ? 8.192 3.199 9.887 1.00 84.94 206 GLY A O 1
ATOM 1625 N N . LYS A 1 207 ? 6.746 4.888 10.208 1.00 90.00 207 LYS A N 1
ATOM 1626 C CA . LYS A 1 207 ? 6.047 4.763 8.908 1.00 90.00 207 LYS A CA 1
ATOM 1627 C C . LYS A 1 207 ? 7.005 4.768 7.709 1.00 90.00 207 LYS A C 1
ATOM 1629 O O . LYS A 1 207 ? 7.088 3.790 6.974 1.00 90.00 207 LYS A O 1
ATOM 1634 N N . THR A 1 208 ? 7.772 5.844 7.541 1.00 89.69 208 THR A N 1
ATOM 1635 C CA . THR A 1 208 ? 8.688 6.021 6.404 1.00 89.69 208 THR A CA 1
ATOM 1636 C C . THR A 1 208 ? 9.742 4.903 6.302 1.00 89.69 208 THR A C 1
ATOM 1638 O O . THR A 1 208 ? 9.966 4.413 5.194 1.00 89.69 208 THR A O 1
ATOM 1641 N N . PRO A 1 209 ? 10.366 4.422 7.402 1.00 91.81 209 PRO A N 1
ATOM 1642 C CA . PRO A 1 209 ? 11.193 3.212 7.372 1.00 91.81 209 PRO A CA 1
ATOM 1643 C C . PRO A 1 209 ? 10.501 1.971 6.791 1.00 91.81 209 PRO A C 1
ATOM 1645 O O . PRO A 1 209 ? 11.109 1.283 5.968 1.00 91.81 209 PRO A O 1
ATOM 1648 N N . VAL A 1 210 ? 9.246 1.696 7.173 1.00 92.38 210 VAL A N 1
ATOM 1649 C CA . VAL A 1 210 ? 8.462 0.569 6.629 1.00 92.38 210 VAL A CA 1
ATOM 1650 C C . VAL A 1 210 ? 8.265 0.734 5.124 1.00 92.38 210 VAL A C 1
ATOM 1652 O O . VAL A 1 210 ? 8.593 -0.179 4.362 1.00 92.38 210 VAL A O 1
ATOM 1655 N N . LEU A 1 211 ? 7.806 1.916 4.694 1.00 91.31 211 LEU A N 1
ATOM 1656 C CA . LEU A 1 211 ? 7.567 2.218 3.281 1.00 91.31 211 LEU A CA 1
ATOM 1657 C C . LEU A 1 211 ? 8.842 2.020 2.454 1.00 91.31 211 LEU A C 1
ATOM 1659 O O . LEU A 1 211 ? 8.855 1.236 1.505 1.00 91.31 211 LEU A O 1
ATOM 1663 N N . LYS A 1 212 ? 9.947 2.652 2.866 1.00 90.88 212 LYS A N 1
ATOM 1664 C CA . LYS A 1 212 ? 11.241 2.550 2.176 1.00 90.88 212 LYS A CA 1
ATOM 1665 C C . LYS A 1 212 ? 11.738 1.116 2.088 1.00 90.88 212 LYS A C 1
ATOM 1667 O O . LYS A 1 212 ? 12.285 0.726 1.060 1.00 90.88 212 LYS A O 1
ATOM 1672 N N . LYS A 1 213 ? 11.568 0.318 3.148 1.00 93.62 213 LYS A N 1
ATOM 1673 C CA . LYS A 1 213 ? 12.072 -1.056 3.164 1.00 93.62 213 LYS A CA 1
ATOM 1674 C C . LYS A 1 213 ? 11.355 -1.928 2.136 1.00 93.62 213 LYS A C 1
ATOM 1676 O O . LYS A 1 213 ? 12.029 -2.652 1.406 1.00 93.62 213 LYS A O 1
ATOM 1681 N N . ILE A 1 214 ? 10.031 -1.823 2.053 1.00 93.88 214 ILE A N 1
ATOM 1682 C CA . ILE A 1 214 ? 9.209 -2.613 1.126 1.00 93.88 214 ILE A CA 1
ATOM 1683 C C . ILE A 1 214 ? 9.357 -2.128 -0.318 1.00 93.88 214 ILE A C 1
ATOM 1685 O O . ILE A 1 214 ? 9.416 -2.952 -1.224 1.00 93.88 214 ILE A O 1
ATOM 1689 N N . ILE A 1 215 ? 9.479 -0.817 -0.535 1.00 93.56 215 ILE A N 1
ATOM 1690 C CA . ILE A 1 215 ? 9.637 -0.228 -1.875 1.00 93.56 215 ILE A CA 1
ATOM 1691 C C . ILE A 1 215 ? 11.055 -0.417 -2.418 1.00 93.56 215 ILE A C 1
ATOM 1693 O O . ILE A 1 215 ? 11.247 -0.412 -3.629 1.00 93.56 215 ILE A O 1
ATOM 1697 N N . SER A 1 216 ? 12.048 -0.635 -1.547 1.00 94.00 216 SER A N 1
ATOM 1698 C CA . SER A 1 216 ? 13.461 -0.710 -1.938 1.00 94.00 216 SER A CA 1
ATOM 1699 C C . SER A 1 216 ? 13.788 -1.578 -3.166 1.00 94.00 216 SER A C 1
ATOM 1701 O O . SER A 1 216 ? 14.584 -1.116 -3.986 1.00 94.00 216 SER A O 1
ATOM 1703 N N . PRO A 1 217 ? 13.173 -2.761 -3.378 1.00 94.88 217 PRO A N 1
ATOM 1704 C CA . PRO A 1 217 ? 13.425 -3.568 -4.571 1.00 94.88 217 PRO A CA 1
ATOM 1705 C C . PRO A 1 217 ? 13.004 -2.874 -5.874 1.00 94.88 217 PRO A C 1
ATOM 1707 O O . PRO A 1 217 ? 13.654 -3.064 -6.899 1.00 94.88 217 PRO A O 1
ATOM 1710 N N . LEU A 1 218 ? 11.970 -2.024 -5.844 1.00 95.88 218 LEU A N 1
ATOM 1711 C CA . LEU A 1 218 ? 11.509 -1.286 -7.022 1.00 95.88 218 LEU A CA 1
ATOM 1712 C C . LEU A 1 218 ? 12.539 -0.262 -7.506 1.00 95.88 218 LEU A C 1
ATOM 1714 O O . LEU A 1 218 ? 12.587 0.005 -8.701 1.00 95.88 218 LEU A O 1
ATOM 1718 N N . TYR A 1 219 ? 13.397 0.280 -6.631 1.00 95.31 219 TYR A N 1
ATOM 1719 C CA . TYR A 1 219 ? 14.496 1.147 -7.078 1.00 95.31 219 TYR A CA 1
ATOM 1720 C C . TYR A 1 219 ? 15.498 0.383 -7.945 1.00 95.31 219 TYR A C 1
ATOM 1722 O O . TYR A 1 219 ? 15.961 0.912 -8.953 1.00 95.31 219 TYR A O 1
ATOM 1730 N N . SER A 1 220 ? 15.815 -0.863 -7.580 1.00 95.88 220 SER A N 1
ATOM 1731 C CA . SER A 1 220 ? 16.696 -1.715 -8.384 1.00 95.88 220 SER A CA 1
ATOM 1732 C C . SER A 1 220 ? 16.065 -2.029 -9.739 1.00 95.88 220 SER A C 1
ATOM 1734 O O . SER A 1 220 ? 16.717 -1.842 -10.761 1.00 95.88 220 SER A O 1
ATOM 1736 N N . MET A 1 221 ? 14.781 -2.399 -9.751 1.00 96.38 221 MET A N 1
ATOM 1737 C CA . MET A 1 221 ? 14.043 -2.673 -10.989 1.00 96.38 221 MET A CA 1
ATOM 1738 C C . MET A 1 221 ? 13.936 -1.425 -11.881 1.00 96.38 221 MET A C 1
ATOM 1740 O O . MET A 1 221 ? 14.117 -1.505 -13.091 1.00 96.38 221 MET A O 1
ATOM 1744 N N . GLN A 1 222 ? 13.706 -0.247 -11.290 1.00 96.31 222 GLN A N 1
ATOM 1745 C CA . GLN A 1 222 ? 13.672 1.026 -12.014 1.00 96.31 222 GLN A CA 1
ATOM 1746 C C . GLN A 1 222 ? 15.031 1.386 -12.624 1.00 96.31 222 GLN A C 1
ATOM 1748 O O . GLN A 1 222 ? 15.082 1.888 -13.745 1.00 96.31 222 GLN A O 1
ATOM 1753 N N . SER A 1 223 ? 16.126 1.136 -11.902 1.00 97.00 223 SER A N 1
ATOM 1754 C CA . SER A 1 223 ? 17.483 1.369 -12.408 1.00 97.00 223 SER A CA 1
ATOM 1755 C C . SER A 1 223 ? 17.817 0.458 -13.591 1.00 97.00 223 SER A C 1
ATOM 1757 O O . SER A 1 223 ? 18.451 0.903 -14.548 1.00 97.00 223 SER A O 1
ATOM 1759 N N . GLU A 1 224 ? 17.408 -0.808 -13.518 1.00 97.38 224 GLU A N 1
ATOM 1760 C CA . GLU A 1 224 ? 17.581 -1.781 -14.598 1.00 97.38 224 GLU A CA 1
ATOM 1761 C C . GLU A 1 224 ? 16.774 -1.366 -15.832 1.00 97.38 224 GLU A C 1
ATOM 1763 O O . GLU A 1 224 ? 17.356 -1.183 -16.898 1.00 97.38 224 GLU A O 1
ATOM 1768 N N . ALA A 1 225 ? 15.485 -1.051 -15.663 1.00 95.94 225 ALA A N 1
ATOM 1769 C CA . ALA A 1 225 ? 14.638 -0.562 -16.751 1.00 95.94 225 ALA A CA 1
ATOM 1770 C C . ALA A 1 225 ? 15.169 0.726 -17.398 1.00 95.94 225 ALA A C 1
ATOM 1772 O O . ALA A 1 225 ? 15.045 0.900 -18.608 1.00 95.94 225 ALA A O 1
ATOM 1773 N N . LEU A 1 226 ? 15.785 1.628 -16.624 1.00 97.12 226 LEU A N 1
ATOM 1774 C CA . LEU A 1 226 ? 16.417 2.826 -17.179 1.00 97.12 226 LEU A CA 1
ATOM 1775 C C . LEU A 1 226 ? 17.638 2.479 -18.039 1.00 97.12 226 LEU A C 1
ATOM 1777 O O . LEU A 1 226 ? 17.844 3.083 -19.086 1.00 97.12 226 LEU A O 1
ATOM 1781 N N . THR A 1 227 ? 18.438 1.503 -17.610 1.00 98.06 227 THR A N 1
ATOM 1782 C CA . THR A 1 227 ? 19.611 1.047 -18.368 1.00 98.06 227 THR A CA 1
ATOM 1783 C C . THR A 1 227 ? 19.185 0.374 -19.672 1.00 98.06 227 THR A C 1
ATOM 1785 O O . THR A 1 227 ? 19.694 0.731 -20.732 1.00 98.06 227 THR A O 1
ATOM 1788 N N . GLU A 1 228 ? 18.205 -0.530 -19.610 1.00 96.75 228 GLU A N 1
ATOM 1789 C CA . GLU A 1 228 ? 17.620 -1.180 -20.789 1.00 96.75 228 GLU A CA 1
ATOM 1790 C C . GLU A 1 228 ? 17.016 -0.160 -21.759 1.00 96.75 228 GLU A C 1
ATOM 1792 O O . GLU A 1 228 ? 17.227 -0.239 -22.967 1.00 96.75 228 GLU A O 1
ATOM 1797 N N . HIS A 1 229 ? 16.295 0.833 -21.234 1.00 96.81 229 HIS A N 1
ATOM 1798 C CA . HIS A 1 229 ? 15.696 1.882 -22.047 1.00 96.81 229 HIS A CA 1
ATOM 1799 C C . HIS A 1 229 ? 16.747 2.750 -22.743 1.00 96.81 229 HIS A C 1
ATOM 1801 O O . HIS A 1 229 ? 16.587 3.044 -23.924 1.00 96.81 229 HIS A O 1
ATOM 1807 N N . ASN A 1 230 ? 17.824 3.133 -22.050 1.00 97.81 230 ASN A N 1
ATOM 1808 C CA . ASN A 1 230 ? 18.907 3.912 -22.653 1.00 97.81 230 ASN A CA 1
ATOM 1809 C C . ASN A 1 230 ? 19.565 3.144 -23.805 1.00 97.81 230 ASN A C 1
ATOM 1811 O O . ASN A 1 230 ? 19.770 3.710 -24.874 1.00 97.81 230 ASN A O 1
ATOM 1815 N N . GLN A 1 231 ? 19.817 1.845 -23.623 1.00 97.69 231 GLN A N 1
ATOM 1816 C CA . GLN A 1 231 ? 20.352 1.002 -24.690 1.00 97.69 231 GLN A CA 1
ATOM 1817 C C . GLN A 1 231 ? 19.373 0.890 -25.870 1.00 97.69 231 GLN A C 1
ATOM 1819 O O . GLN A 1 231 ? 19.762 1.071 -27.020 1.00 97.69 231 GLN A O 1
ATOM 1824 N N . ALA A 1 232 ? 18.085 0.666 -25.597 1.00 97.00 232 ALA A N 1
ATOM 1825 C CA . ALA A 1 232 ? 17.061 0.611 -26.638 1.00 97.00 232 ALA A CA 1
ATOM 1826 C C . ALA A 1 232 ? 16.910 1.945 -27.390 1.00 97.00 232 ALA A C 1
ATOM 1828 O O . ALA A 1 232 ? 16.602 1.945 -28.580 1.00 97.00 232 ALA A O 1
ATOM 1829 N N . MET A 1 233 ? 17.115 3.077 -26.712 1.00 97.75 233 MET A N 1
ATOM 1830 C CA . MET A 1 233 ? 17.128 4.405 -27.328 1.00 97.75 233 MET A CA 1
ATOM 1831 C C . MET A 1 233 ? 18.321 4.574 -28.274 1.00 97.75 233 MET A C 1
ATOM 1833 O O . MET A 1 233 ? 18.121 5.049 -29.388 1.00 97.75 233 MET A O 1
ATOM 1837 N N . GLU A 1 234 ? 19.525 4.137 -27.886 1.00 97.56 234 GLU A N 1
ATOM 1838 C CA . GLU A 1 234 ? 20.707 4.153 -28.766 1.00 97.56 234 GLU A CA 1
ATOM 1839 C C . GLU A 1 234 ? 20.487 3.299 -30.029 1.00 97.56 234 GLU A C 1
ATOM 1841 O O . GLU A 1 234 ? 20.776 3.742 -31.144 1.00 97.56 234 GLU A O 1
ATOM 1846 N N . ASP A 1 235 ? 19.925 2.097 -29.872 1.00 97.00 235 ASP A N 1
ATOM 1847 C CA . ASP A 1 235 ? 19.589 1.211 -30.993 1.00 97.00 235 ASP A CA 1
ATOM 1848 C C . ASP A 1 235 ? 18.507 1.827 -31.899 1.00 97.00 235 ASP A C 1
ATOM 1850 O O . ASP A 1 235 ? 18.583 1.750 -33.130 1.00 97.00 235 ASP A O 1
ATOM 1854 N N . TRP A 1 236 ? 17.503 2.472 -31.299 1.00 97.62 236 TRP A N 1
ATOM 1855 C CA . TRP A 1 236 ? 16.431 3.158 -32.017 1.00 97.62 236 TRP A CA 1
ATOM 1856 C C . TRP A 1 236 ? 16.955 4.347 -32.830 1.00 97.62 236 TRP A C 1
ATOM 1858 O O . TRP A 1 236 ? 16.597 4.478 -33.999 1.00 97.62 236 TRP A O 1
ATOM 1868 N N . GLU A 1 237 ? 17.853 5.164 -32.276 1.00 96.88 237 GLU A N 1
ATOM 1869 C CA . GLU A 1 237 ? 18.479 6.282 -32.996 1.00 96.88 237 GLU A CA 1
ATOM 1870 C C . GLU A 1 237 ? 19.258 5.803 -34.232 1.00 96.88 237 GLU A C 1
ATOM 1872 O O . GLU A 1 237 ? 19.152 6.388 -35.317 1.00 96.88 237 GLU A O 1
ATOM 1877 N N . GLN A 1 238 ? 19.996 4.694 -34.105 1.00 96.00 238 GLN A N 1
ATOM 1878 C CA . GLN A 1 238 ? 20.687 4.073 -35.238 1.00 96.00 238 GLN A CA 1
ATOM 1879 C C . GLN A 1 238 ? 19.701 3.563 -36.295 1.00 96.00 238 GLN A C 1
ATOM 1881 O O . GLN A 1 238 ? 19.914 3.769 -37.495 1.00 96.00 238 GLN A O 1
ATOM 1886 N N . ALA A 1 239 ? 18.612 2.925 -35.861 1.00 95.75 239 ALA A N 1
ATOM 1887 C CA . ALA A 1 239 ? 17.575 2.415 -36.748 1.00 95.75 239 ALA A CA 1
ATOM 1888 C C . ALA A 1 239 ? 16.835 3.543 -37.489 1.00 95.75 239 ALA A C 1
ATOM 1890 O O . ALA A 1 239 ? 16.598 3.416 -38.689 1.00 95.75 239 ALA A O 1
ATOM 1891 N N . CYS A 1 240 ? 16.551 4.671 -36.831 1.00 95.81 240 CYS A N 1
ATOM 1892 C CA . CYS A 1 240 ? 15.985 5.862 -37.469 1.00 95.81 240 CYS A CA 1
ATOM 1893 C C . CYS A 1 240 ? 16.919 6.428 -38.545 1.00 95.81 240 CYS A C 1
ATOM 1895 O O . CYS A 1 240 ? 16.474 6.693 -39.660 1.00 95.81 240 CYS A O 1
ATOM 1897 N N . SER A 1 241 ? 18.227 6.524 -38.272 1.00 95.00 241 SER A N 1
ATOM 1898 C CA . SER A 1 241 ? 19.200 6.983 -39.277 1.00 95.00 241 SER A CA 1
ATOM 1899 C C . SER A 1 241 ? 19.268 6.061 -40.504 1.00 95.00 241 SER A C 1
ATOM 1901 O O . SER A 1 241 ? 19.504 6.520 -41.625 1.00 95.00 241 SER A O 1
ATOM 1903 N N . LEU A 1 242 ? 19.072 4.751 -40.317 1.00 95.06 242 LEU A N 1
ATOM 1904 C CA . LEU A 1 242 ? 19.009 3.793 -41.420 1.00 95.06 242 LEU A CA 1
ATOM 1905 C C . LEU A 1 242 ? 17.696 3.917 -42.208 1.00 95.06 242 LEU A C 1
ATOM 1907 O O . LEU A 1 242 ? 17.734 3.930 -43.439 1.00 95.06 242 LEU A O 1
ATOM 1911 N N . ALA A 1 243 ? 16.564 4.047 -41.512 1.00 95.25 243 ALA A N 1
ATOM 1912 C CA . ALA A 1 243 ? 15.250 4.231 -42.122 1.00 95.25 243 ALA A CA 1
ATOM 1913 C C . ALA A 1 243 ? 15.209 5.504 -42.981 1.00 95.25 243 ALA A C 1
ATOM 1915 O O . ALA A 1 243 ? 14.781 5.456 -44.134 1.00 95.25 243 ALA A O 1
ATOM 1916 N N . GLU A 1 244 ? 15.773 6.608 -42.482 1.00 95.12 244 GLU A N 1
ATOM 1917 C CA . GLU A 1 244 ? 15.895 7.867 -43.222 1.00 95.12 244 GLU A CA 1
ATOM 1918 C C . GLU A 1 244 ? 16.694 7.685 -44.525 1.00 95.12 244 GLU A C 1
ATOM 1920 O O . GLU A 1 244 ? 16.253 8.106 -45.596 1.00 95.12 244 GLU A O 1
ATOM 1925 N N . LYS A 1 245 ? 17.836 6.982 -44.476 1.00 95.06 245 LYS A N 1
ATOM 1926 C CA . LYS A 1 245 ? 18.651 6.689 -45.673 1.00 95.06 245 LYS A CA 1
ATOM 1927 C C . LYS A 1 245 ? 17.915 5.833 -46.703 1.00 95.06 245 LYS A C 1
ATOM 1929 O O . LYS A 1 245 ? 18.153 5.991 -47.901 1.00 95.06 245 LYS A O 1
ATOM 1934 N N . ASN A 1 246 ? 17.045 4.939 -46.245 1.00 94.62 246 ASN A N 1
ATOM 1935 C CA . ASN A 1 246 ? 16.295 4.019 -47.095 1.00 94.62 246 ASN A CA 1
ATOM 1936 C C . ASN A 1 246 ? 14.920 4.568 -47.526 1.00 94.62 246 ASN A C 1
ATOM 193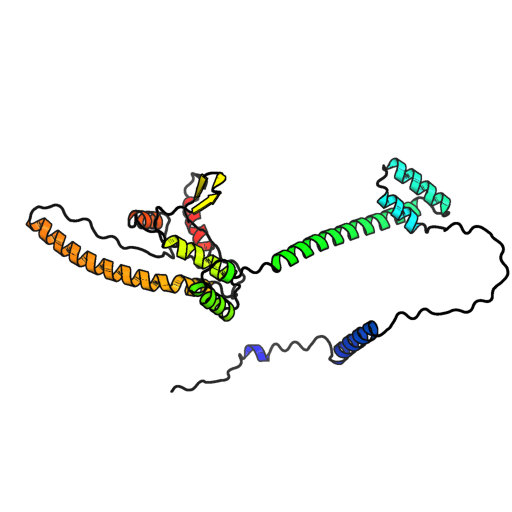8 O O . ASN A 1 246 ? 14.230 3.902 -48.295 1.00 94.62 246 ASN A O 1
ATOM 1942 N N . ASN A 1 247 ? 14.530 5.776 -47.090 1.00 93.69 247 ASN A N 1
ATOM 1943 C CA . ASN A 1 247 ? 13.166 6.316 -47.217 1.00 93.69 247 ASN A CA 1
ATOM 1944 C C . ASN A 1 247 ? 12.085 5.373 -46.644 1.00 93.69 247 ASN A C 1
ATOM 1946 O O . ASN A 1 247 ? 10.998 5.229 -47.208 1.00 93.69 247 ASN A O 1
ATOM 1950 N N . GLU A 1 248 ? 12.393 4.721 -45.527 1.00 95.00 248 GLU A N 1
ATOM 1951 C CA . GLU A 1 248 ? 11.487 3.856 -44.771 1.00 95.00 248 GLU A CA 1
ATOM 1952 C C . GLU A 1 248 ? 10.899 4.613 -43.566 1.00 95.00 248 GLU A C 1
ATOM 1954 O O . GLU A 1 248 ? 11.494 5.585 -43.094 1.00 95.00 248 GLU A O 1
ATOM 1959 N N . PRO A 1 249 ? 9.719 4.212 -43.056 1.00 93.75 249 PRO A N 1
ATOM 1960 C CA . PRO A 1 249 ? 9.156 4.818 -41.855 1.00 93.75 249 PRO A CA 1
ATOM 1961 C C . PRO A 1 249 ? 10.036 4.546 -40.630 1.00 93.75 249 PRO A C 1
ATOM 1963 O O . PRO A 1 249 ? 10.562 3.445 -40.464 1.00 93.75 249 PRO A O 1
ATOM 1966 N N . GLU A 1 250 ? 10.141 5.538 -39.745 1.00 94.06 250 GLU A N 1
ATOM 1967 C CA . GLU A 1 250 ? 10.865 5.385 -38.484 1.00 94.06 250 GLU A CA 1
ATOM 1968 C C . GLU A 1 250 ? 10.240 4.280 -37.613 1.00 94.06 250 GLU A C 1
ATOM 1970 O O . GLU A 1 250 ? 9.008 4.187 -37.505 1.00 94.06 250 GLU A O 1
ATOM 1975 N N . PRO A 1 251 ? 11.065 3.437 -36.968 1.00 94.19 251 PRO A N 1
ATOM 1976 C CA . PRO A 1 251 ? 10.572 2.461 -36.009 1.00 94.19 251 PRO A CA 1
ATOM 1977 C C . PRO A 1 251 ? 9.923 3.150 -34.796 1.00 94.19 251 PRO A C 1
ATOM 1979 O O . PRO A 1 251 ? 10.244 4.297 -34.474 1.00 94.19 251 PRO A O 1
ATOM 1982 N N . PRO A 1 252 ? 9.023 2.462 -34.070 1.00 93.44 252 PRO A N 1
ATOM 1983 C CA . PRO A 1 252 ? 8.400 3.027 -32.880 1.00 93.44 252 PRO A CA 1
ATOM 1984 C C . PRO A 1 252 ? 9.446 3.319 -31.801 1.00 93.44 252 PRO A C 1
ATOM 1986 O O . PRO A 1 252 ? 10.276 2.468 -31.483 1.00 93.44 252 PRO A O 1
ATOM 1989 N N . GLN A 1 253 ? 9.367 4.513 -31.212 1.00 94.88 253 GLN A N 1
ATOM 1990 C CA . GLN A 1 253 ? 10.249 4.909 -30.118 1.00 94.88 253 GLN A CA 1
ATOM 1991 C C . GLN A 1 253 ? 10.045 3.988 -28.903 1.00 94.88 253 GLN A C 1
ATOM 1993 O O . GLN A 1 253 ? 8.894 3.786 -28.486 1.00 94.88 253 GLN A O 1
ATOM 1998 N N . PRO A 1 254 ? 11.122 3.451 -28.299 1.00 94.62 254 PRO A N 1
ATOM 1999 C CA . PRO A 1 254 ? 11.002 2.648 -27.092 1.00 94.62 254 PRO A CA 1
ATOM 2000 C C . PRO A 1 254 ? 10.439 3.494 -25.945 1.00 94.62 254 PRO A C 1
ATOM 2002 O O . PRO A 1 254 ? 10.653 4.704 -25.862 1.00 94.62 254 PRO A O 1
ATOM 2005 N N . LYS A 1 255 ? 9.700 2.852 -25.041 1.00 94.81 255 LYS A N 1
ATOM 2006 C CA . LYS A 1 255 ? 9.075 3.499 -23.883 1.00 94.81 255 LYS A CA 1
ATOM 2007 C C . LYS A 1 255 ? 9.726 3.014 -22.599 1.00 94.81 255 LYS A C 1
ATOM 2009 O O . LYS A 1 255 ? 9.988 1.822 -22.454 1.00 94.81 255 LYS A O 1
ATOM 2014 N N . LEU A 1 256 ? 9.993 3.936 -21.677 1.00 94.00 256 LEU A N 1
ATOM 2015 C CA . LEU A 1 256 ? 10.527 3.596 -20.363 1.00 94.00 256 LEU A CA 1
ATOM 2016 C C . LEU A 1 256 ? 9.431 2.943 -19.518 1.00 94.00 256 LEU A C 1
ATOM 2018 O O . LEU A 1 256 ? 8.370 3.532 -19.306 1.00 94.00 256 LEU A O 1
ATOM 2022 N N . HIS A 1 257 ? 9.719 1.760 -18.984 1.00 93.94 257 HIS A N 1
ATOM 2023 C CA . HIS A 1 257 ? 8.870 1.142 -17.977 1.00 93.94 257 HIS A CA 1
ATOM 2024 C C . HIS A 1 257 ? 9.142 1.763 -16.599 1.00 93.94 257 HIS A C 1
ATOM 2026 O O . HIS A 1 257 ? 10.284 1.801 -16.134 1.00 93.94 257 HIS A O 1
ATOM 2032 N N . ASN A 1 258 ? 8.092 2.256 -15.943 1.00 95.12 258 ASN A N 1
ATOM 2033 C CA . ASN A 1 258 ? 8.164 2.811 -14.598 1.00 95.12 258 ASN A CA 1
ATOM 2034 C C . ASN A 1 258 ? 7.572 1.809 -13.603 1.00 95.12 258 ASN A C 1
ATOM 2036 O O . ASN A 1 258 ? 6.447 1.348 -13.768 1.00 95.12 258 ASN A O 1
ATOM 2040 N N . TYR A 1 259 ? 8.312 1.501 -12.542 1.00 95.62 259 TYR A N 1
ATOM 2041 C CA . TYR A 1 259 ? 7.853 0.613 -11.470 1.00 95.62 259 TYR A CA 1
ATOM 2042 C C . TYR A 1 259 ? 7.161 1.373 -10.340 1.00 95.62 259 TYR A C 1
ATOM 2044 O O . TYR A 1 259 ? 6.265 0.842 -9.676 1.00 95.62 259 TYR A O 1
ATOM 2052 N N . PHE A 1 260 ? 7.560 2.624 -10.115 1.00 94.56 260 PHE A N 1
ATOM 2053 C CA . PHE A 1 260 ? 6.958 3.484 -9.110 1.00 94.56 260 PHE A CA 1
ATOM 2054 C C . PHE A 1 260 ? 6.995 4.954 -9.533 1.00 94.56 260 PHE A C 1
ATOM 2056 O O . PHE A 1 260 ? 7.786 5.357 -10.381 1.00 94.56 260 PHE A O 1
ATOM 2063 N N . THR A 1 261 ? 6.161 5.763 -8.889 1.00 91.38 261 THR A N 1
ATOM 2064 C CA . THR A 1 261 ? 6.244 7.224 -8.921 1.00 91.38 261 THR A CA 1
ATOM 2065 C C . THR A 1 261 ? 5.998 7.783 -7.525 1.00 91.38 261 THR A C 1
ATOM 2067 O O . THR A 1 261 ? 5.244 7.185 -6.757 1.00 91.38 261 THR A O 1
ATOM 2070 N N . SER A 1 262 ? 6.641 8.899 -7.177 1.00 85.12 262 SER A N 1
ATOM 2071 C CA . SER A 1 262 ? 6.500 9.528 -5.855 1.00 85.12 262 SER A CA 1
ATOM 2072 C C . SER A 1 262 ? 5.935 10.942 -5.862 1.00 85.12 262 SER A C 1
ATOM 2074 O O . SER A 1 262 ? 5.546 11.450 -4.816 1.00 85.12 262 SER A O 1
ATOM 2076 N N . ASP A 1 263 ? 5.911 11.581 -7.027 1.00 75.38 263 ASP A N 1
ATOM 2077 C CA . ASP A 1 263 ? 5.392 12.931 -7.216 1.00 75.38 263 ASP A CA 1
ATOM 2078 C C . ASP A 1 263 ? 5.052 13.090 -8.702 1.00 75.38 263 ASP A C 1
ATOM 2080 O O . ASP A 1 263 ? 5.914 13.370 -9.536 1.00 75.38 263 ASP A O 1
ATOM 2084 N N . ALA A 1 264 ? 3.813 12.764 -9.060 1.00 74.56 264 ALA A N 1
ATOM 2085 C CA . ALA A 1 264 ? 3.326 12.856 -10.428 1.00 74.56 264 ALA A CA 1
ATOM 2086 C C . ALA A 1 264 ? 1.942 13.496 -10.434 1.00 74.56 264 ALA A C 1
ATOM 2088 O O . ALA A 1 264 ? 1.064 13.107 -9.662 1.00 74.56 264 ALA A O 1
ATOM 2089 N N . THR A 1 265 ? 1.743 14.455 -11.339 1.00 79.69 265 THR A N 1
ATOM 2090 C CA . THR A 1 265 ? 0.412 14.999 -11.618 1.00 79.69 265 THR A CA 1
ATOM 2091 C C . THR A 1 265 ? -0.474 13.930 -12.259 1.00 79.69 265 THR A C 1
ATOM 2093 O O . THR A 1 265 ? 0.016 12.925 -12.786 1.00 79.69 265 THR A O 1
ATOM 2096 N N . THR A 1 266 ? -1.788 14.146 -12.262 1.00 77.12 266 THR A N 1
ATOM 2097 C CA . THR A 1 266 ? -2.745 13.234 -12.903 1.00 77.12 266 THR A CA 1
ATOM 2098 C C . THR A 1 266 ? -2.424 13.018 -14.386 1.00 77.12 266 THR A C 1
ATOM 2100 O O . THR A 1 266 ? -2.508 11.894 -14.880 1.00 77.12 266 THR A O 1
ATOM 2103 N N . GLU A 1 267 ? -1.976 14.057 -15.098 1.00 81.00 267 GLU A N 1
ATOM 2104 C CA . GLU A 1 267 ? -1.553 13.944 -16.497 1.00 81.00 267 GLU A CA 1
ATOM 2105 C C . GLU A 1 267 ? -0.300 13.078 -16.649 1.00 81.00 267 GLU A C 1
ATOM 2107 O O . GLU A 1 267 ? -0.220 12.259 -17.566 1.00 81.00 267 GLU A O 1
ATOM 2112 N N . ALA A 1 268 ? 0.672 13.227 -15.744 1.00 84.81 268 ALA A N 1
ATOM 2113 C CA . ALA A 1 268 ? 1.878 12.408 -15.749 1.00 84.81 268 ALA A CA 1
ATOM 2114 C C . ALA A 1 268 ? 1.552 10.931 -15.469 1.00 84.81 268 ALA A C 1
ATOM 2116 O O . ALA A 1 268 ? 2.076 10.057 -16.156 1.00 84.81 268 ALA A O 1
ATOM 2117 N N . ILE A 1 269 ? 0.633 10.649 -14.538 1.00 88.12 269 ILE A N 1
ATOM 2118 C CA . ILE A 1 269 ? 0.119 9.294 -14.276 1.00 88.12 269 ILE A CA 1
ATOM 2119 C C . ILE A 1 269 ? -0.522 8.710 -15.540 1.00 88.12 269 ILE A C 1
ATOM 2121 O O . ILE A 1 269 ? -0.183 7.592 -15.927 1.00 88.12 269 ILE A O 1
ATOM 2125 N N . GLY A 1 270 ? -1.396 9.465 -16.215 1.00 88.56 270 GLY A N 1
ATOM 2126 C CA . GLY A 1 270 ? -2.043 9.022 -17.454 1.00 88.56 270 GLY A CA 1
ATOM 2127 C C . GLY A 1 270 ? -1.044 8.739 -18.579 1.00 88.56 270 GLY A C 1
ATOM 2128 O O . GLY A 1 270 ? -1.165 7.737 -19.283 1.00 88.56 270 GLY A O 1
ATOM 2129 N N . LYS A 1 271 ? -0.003 9.572 -18.707 1.00 89.94 271 LYS A N 1
ATOM 2130 C CA . LYS A 1 271 ? 1.081 9.348 -19.670 1.00 89.94 271 LYS A CA 1
ATOM 2131 C C . LYS A 1 271 ? 1.854 8.066 -19.366 1.00 89.94 271 LYS A C 1
ATOM 2133 O O . LYS A 1 271 ? 2.060 7.274 -20.281 1.00 89.94 271 LYS A O 1
ATOM 2138 N N . ILE A 1 272 ? 2.238 7.846 -18.103 1.00 91.56 272 ILE A N 1
ATOM 2139 C CA . ILE A 1 272 ? 2.923 6.613 -17.696 1.00 91.56 272 ILE A CA 1
ATOM 2140 C C . ILE A 1 272 ? 2.040 5.416 -18.048 1.00 91.56 272 ILE A C 1
ATOM 2142 O O . ILE A 1 272 ? 2.496 4.537 -18.760 1.00 91.56 272 ILE A O 1
ATOM 2146 N N . GLN A 1 273 ? 0.762 5.401 -17.654 1.00 90.12 273 GLN A N 1
ATOM 2147 C CA . GLN A 1 273 ? -0.147 4.289 -17.970 1.00 90.12 273 GLN A CA 1
ATOM 2148 C C . GLN A 1 273 ? -0.222 3.987 -19.474 1.00 90.12 273 GLN A C 1
ATOM 2150 O O . GLN A 1 273 ? -0.170 2.824 -19.869 1.00 90.12 273 GLN A O 1
ATOM 2155 N N . ASN A 1 274 ? -0.304 5.022 -20.313 1.00 91.19 274 ASN A N 1
ATOM 2156 C CA . ASN A 1 274 ? -0.352 4.862 -21.764 1.00 91.19 274 ASN A CA 1
ATOM 2157 C C . ASN A 1 274 ? 0.956 4.299 -22.353 1.00 91.19 274 ASN A C 1
ATOM 2159 O O . ASN A 1 274 ? 0.918 3.549 -23.326 1.00 91.19 274 ASN A O 1
ATOM 2163 N N . ASP A 1 275 ? 2.105 4.642 -21.770 1.00 91.56 275 ASP A N 1
ATOM 2164 C CA . ASP A 1 275 ? 3.422 4.193 -22.230 1.00 91.56 275 ASP A CA 1
ATOM 2165 C C . ASP A 1 275 ? 3.766 2.743 -21.787 1.00 91.56 275 ASP A C 1
ATOM 2167 O O . ASP A 1 275 ? 4.690 2.149 -22.342 1.00 91.56 275 ASP A O 1
ATOM 2171 N N . GLN A 1 276 ? 3.019 2.131 -20.850 1.00 91.44 276 GLN A N 1
ATOM 2172 C CA . GLN A 1 276 ? 3.229 0.745 -20.369 1.00 91.44 276 GLN A CA 1
ATOM 2173 C C . GLN A 1 276 ? 1.929 -0.094 -20.305 1.00 91.44 276 GLN A C 1
ATOM 2175 O O . GLN A 1 276 ? 1.395 -0.348 -19.225 1.00 91.44 276 GLN A O 1
ATOM 2180 N N . PRO A 1 277 ? 1.442 -0.627 -21.443 1.00 85.38 277 PRO A N 1
ATOM 2181 C CA . PRO A 1 277 ? 0.140 -1.303 -21.534 1.00 85.38 277 PRO A CA 1
ATOM 2182 C C . PRO A 1 277 ? 0.099 -2.731 -20.963 1.00 85.38 277 PRO A C 1
ATOM 2184 O O . PRO A 1 277 ? -0.955 -3.365 -20.982 1.00 85.38 277 PRO A O 1
ATOM 2187 N N . THR A 1 278 ? 1.218 -3.273 -20.474 1.00 88.38 278 THR A N 1
ATOM 2188 C CA . THR A 1 278 ? 1.305 -4.666 -19.996 1.00 88.38 278 THR A CA 1
ATOM 2189 C C . THR A 1 278 ? 1.335 -4.802 -18.475 1.00 88.38 278 THR A C 1
ATOM 2191 O O . THR A 1 278 ? 0.896 -5.827 -17.950 1.00 88.38 278 THR A O 1
ATOM 2194 N N . ARG A 1 279 ? 1.837 -3.794 -17.751 1.00 88.38 279 ARG A N 1
ATOM 2195 C CA . ARG A 1 279 ? 2.043 -3.826 -16.294 1.00 88.38 279 ARG A CA 1
ATOM 2196 C C . ARG A 1 279 ? 1.787 -2.461 -15.663 1.00 88.38 279 ARG A C 1
ATOM 2198 O O . ARG A 1 279 ? 1.994 -1.425 -16.293 1.00 88.38 279 ARG A O 1
ATOM 2205 N N . GLY A 1 280 ? 1.357 -2.475 -14.405 1.00 91.31 280 GLY A N 1
ATOM 2206 C CA . GLY A 1 280 ? 1.118 -1.267 -13.622 1.00 91.31 280 GLY A CA 1
ATOM 2207 C C . GLY A 1 280 ? 2.391 -0.654 -13.031 1.00 91.31 280 GLY A C 1
ATOM 2208 O O . GLY A 1 280 ? 3.512 -1.048 -13.341 1.00 91.31 280 GLY A O 1
ATOM 2209 N N . PHE A 1 281 ? 2.186 0.331 -12.162 1.00 94.06 281 PHE A N 1
ATOM 2210 C CA . PHE A 1 281 ? 3.206 0.953 -11.320 1.00 94.06 281 PHE A CA 1
ATOM 2211 C C . PHE A 1 281 ? 2.568 1.369 -9.996 1.00 94.06 281 PHE A C 1
ATOM 2213 O O . PHE A 1 281 ? 1.346 1.508 -9.910 1.00 94.06 281 PHE A O 1
ATOM 2220 N N . VAL A 1 282 ? 3.376 1.542 -8.949 1.00 94.69 282 VAL A N 1
ATOM 2221 C CA . VAL A 1 282 ? 2.874 1.992 -7.643 1.00 94.69 282 VAL A CA 1
ATOM 2222 C C . VAL A 1 282 ? 3.095 3.493 -7.462 1.00 94.69 282 VAL A C 1
ATOM 2224 O O . VAL A 1 282 ? 4.194 4.003 -7.669 1.00 94.69 282 VAL A O 1
ATOM 2227 N N . GLY A 1 283 ? 2.051 4.213 -7.057 1.00 92.00 283 GLY A N 1
ATOM 2228 C CA . GLY A 1 283 ? 2.190 5.563 -6.516 1.00 92.00 283 GLY A CA 1
ATOM 2229 C C . GLY A 1 283 ? 2.573 5.485 -5.040 1.00 92.00 283 GLY A C 1
ATOM 2230 O O . GLY A 1 283 ? 1.840 4.898 -4.248 1.00 92.00 283 GLY A O 1
ATOM 2231 N N . TYR A 1 284 ? 3.714 6.053 -4.668 1.00 88.31 284 TYR A N 1
ATOM 2232 C CA . TYR A 1 284 ? 4.227 6.055 -3.300 1.00 88.31 284 TYR A CA 1
ATOM 2233 C C . TYR A 1 284 ? 4.415 7.492 -2.808 1.00 88.31 284 TYR A C 1
ATOM 2235 O O . TYR A 1 284 ? 5.326 8.193 -3.232 1.00 88.31 284 TYR A O 1
ATOM 2243 N N . PHE A 1 285 ? 3.576 7.911 -1.865 1.00 83.06 285 PHE A N 1
ATOM 2244 C CA . PHE A 1 285 ? 3.586 9.265 -1.314 1.00 83.06 285 PHE A CA 1
ATOM 2245 C C . PHE A 1 285 ? 3.878 9.195 0.190 1.00 83.06 285 PHE A C 1
ATOM 2247 O O . PHE A 1 285 ? 3.155 8.521 0.923 1.00 83.06 285 PHE A O 1
ATOM 2254 N N . ASP A 1 286 ? 4.945 9.860 0.650 1.00 68.81 286 ASP A N 1
ATOM 2255 C CA . ASP A 1 286 ? 5.352 9.862 2.074 1.00 68.81 286 ASP A CA 1
ATOM 2256 C C . ASP A 1 286 ? 4.371 10.683 2.939 1.00 68.81 286 ASP A C 1
ATOM 2258 O O . ASP A 1 286 ? 4.155 10.383 4.112 1.00 68.81 286 ASP A O 1
ATOM 2262 N N . GLU A 1 287 ? 3.694 11.668 2.336 1.00 71.81 287 GLU A N 1
ATOM 2263 C CA . GLU A 1 287 ? 2.668 12.486 2.983 1.00 71.81 287 GLU A CA 1
ATOM 2264 C C . GLU A 1 287 ? 1.331 12.390 2.242 1.00 71.81 287 GLU A C 1
ATOM 2266 O O . GLU A 1 287 ? 1.224 12.723 1.060 1.00 71.81 287 GLU A O 1
ATOM 2271 N N . LEU A 1 288 ? 0.276 11.997 2.966 1.00 68.38 288 LEU A N 1
ATOM 2272 C CA . LEU A 1 288 ? -1.088 11.942 2.422 1.00 68.38 288 LEU A CA 1
ATOM 2273 C C . LEU A 1 288 ? -1.568 13.309 1.920 1.00 68.38 288 LEU A C 1
ATOM 2275 O O . LEU A 1 288 ? -2.367 13.379 0.990 1.00 68.38 288 LEU A O 1
ATOM 2279 N N . GLU A 1 289 ? -1.061 14.401 2.497 1.00 63.56 289 GLU A N 1
ATOM 2280 C CA . GLU A 1 289 ? -1.388 15.753 2.050 1.00 63.56 289 GLU A CA 1
ATOM 2281 C C . GLU A 1 289 ? -0.967 15.992 0.591 1.00 63.56 289 GLU A C 1
ATOM 2283 O O . GLU A 1 289 ? -1.689 16.666 -0.141 1.00 63.56 289 GLU A O 1
ATOM 2288 N N . GLY A 1 290 ? 0.139 15.391 0.134 1.00 60.69 290 GLY A N 1
ATOM 2289 C CA . GLY A 1 290 ? 0.579 15.464 -1.262 1.00 60.69 290 GLY A CA 1
ATOM 2290 C C . GLY A 1 290 ? -0.438 14.856 -2.233 1.00 60.69 290 GLY A C 1
ATOM 2291 O O . GLY A 1 290 ? -0.727 15.450 -3.272 1.00 60.69 290 GLY A O 1
ATOM 2292 N N . LEU A 1 291 ? -1.069 13.740 -1.847 1.00 64.31 291 LEU A N 1
ATOM 2293 C CA . LEU A 1 291 ? -2.115 13.084 -2.638 1.00 64.31 291 LEU A CA 1
ATOM 2294 C C . LEU A 1 291 ? -3.369 13.972 -2.769 1.00 64.31 291 LEU A C 1
ATOM 2296 O O . LEU A 1 291 ? -3.900 14.149 -3.866 1.00 64.31 291 LEU A O 1
ATOM 2300 N N . PHE A 1 292 ? -3.821 14.585 -1.668 1.00 64.44 292 PHE A N 1
ATOM 2301 C CA . PHE A 1 292 ? -5.013 15.446 -1.667 1.00 64.44 292 PHE A CA 1
ATOM 2302 C C . PHE A 1 292 ? -4.768 16.832 -2.276 1.00 64.44 292 PHE A C 1
ATOM 2304 O O . PHE A 1 292 ? -5.664 17.393 -2.906 1.00 64.44 292 PHE A O 1
ATOM 2311 N N . LYS A 1 293 ? -3.563 17.394 -2.134 1.00 61.16 293 LYS A N 1
ATOM 2312 C CA . LYS A 1 293 ? -3.181 18.652 -2.793 1.00 61.16 293 LYS A CA 1
ATOM 2313 C C . LYS A 1 2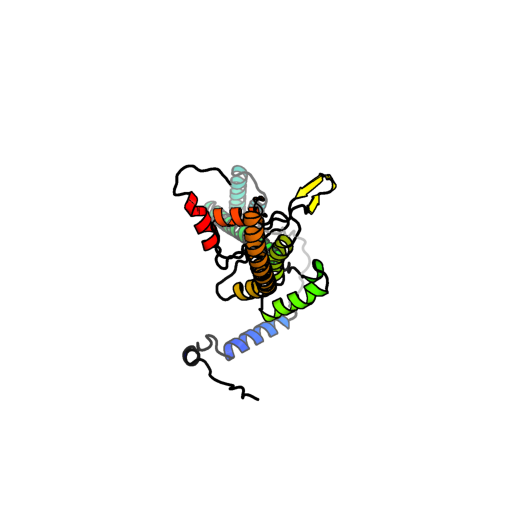93 ? -3.176 18.506 -4.313 1.00 61.16 293 LYS A C 1
ATOM 2315 O O . LYS A 1 293 ? -3.656 19.413 -4.986 1.00 61.16 293 LYS A O 1
ATOM 2320 N N . GLY A 1 294 ? -2.705 17.374 -4.845 1.00 56.88 294 GLY A N 1
ATOM 2321 C CA . GLY A 1 294 ? -2.770 17.068 -6.278 1.00 56.88 294 GLY A CA 1
ATOM 2322 C C . GLY A 1 294 ? -4.208 16.972 -6.800 1.00 56.88 294 GLY A C 1
ATOM 2323 O O . GLY A 1 294 ? -4.535 17.584 -7.813 1.00 56.88 294 GLY A O 1
ATOM 2324 N N . ALA A 1 295 ? -5.097 16.294 -6.063 1.00 55.38 295 ALA A N 1
ATOM 2325 C CA . ALA A 1 295 ? -6.519 16.204 -6.409 1.00 55.38 295 ALA A CA 1
ATOM 2326 C C . ALA A 1 295 ? -7.233 17.573 -6.360 1.00 55.38 295 ALA A C 1
ATOM 2328 O O . ALA A 1 295 ? -8.037 17.899 -7.233 1.00 55.38 295 ALA A O 1
ATOM 2329 N N . ASN A 1 296 ? -6.891 18.417 -5.381 1.00 52.53 296 ASN A N 1
ATOM 2330 C CA . ASN A 1 296 ? -7.493 19.741 -5.207 1.00 52.53 296 ASN A CA 1
ATOM 2331 C C . ASN A 1 296 ? -7.043 20.796 -6.231 1.00 52.53 296 ASN A C 1
ATOM 2333 O O . ASN A 1 296 ? -7.718 21.820 -6.356 1.00 52.53 296 ASN A O 1
ATOM 2337 N N . GLN A 1 297 ? -5.971 20.575 -7.005 1.00 50.66 297 GLN A N 1
ATOM 2338 C CA . GLN A 1 297 ? -5.593 21.510 -8.080 1.00 50.66 297 GLN A CA 1
ATOM 2339 C C . GLN A 1 297 ? -6.681 21.631 -9.162 1.00 50.66 297 GLN A C 1
ATOM 2341 O O . GLN A 1 297 ? -6.801 22.683 -9.790 1.00 50.66 297 GLN A O 1
ATOM 2346 N N . TYR A 1 298 ? -7.542 20.618 -9.313 1.00 48.62 298 TYR A N 1
ATOM 2347 C CA . TYR A 1 298 ? -8.670 20.653 -10.248 1.00 48.62 298 TYR A CA 1
ATOM 2348 C C . TYR A 1 298 ? -9.907 21.388 -9.712 1.00 48.62 298 TYR A C 1
ATOM 2350 O O . TYR A 1 298 ? -10.705 21.889 -10.503 1.00 48.62 298 TYR A O 1
ATOM 2358 N N . HIS A 1 299 ? -10.064 21.544 -8.392 1.00 47.84 299 HIS A N 1
ATOM 2359 C CA . HIS A 1 299 ? -11.245 22.203 -7.818 1.00 47.84 299 HIS A CA 1
ATOM 2360 C C . HIS A 1 299 ? -11.246 23.733 -7.971 1.00 47.84 299 HIS A C 1
ATOM 2362 O O . HIS A 1 299 ? -12.311 24.347 -7.911 1.00 47.84 299 HIS A O 1
ATOM 2368 N N . ASN A 1 300 ? -10.097 24.357 -8.256 1.00 41.19 300 ASN A N 1
ATOM 2369 C CA . ASN A 1 300 ? -10.019 25.803 -8.505 1.00 41.19 300 ASN A CA 1
ATOM 2370 C C . ASN A 1 300 ? -10.463 26.220 -9.921 1.00 41.19 300 ASN A C 1
ATOM 2372 O O . ASN A 1 300 ? -10.514 27.413 -10.217 1.00 41.19 300 ASN A O 1
ATOM 2376 N N . SER A 1 301 ? -10.830 25.264 -10.779 1.00 42.97 301 SER A N 1
ATOM 2377 C CA . SER A 1 301 ? -11.364 25.518 -12.121 1.00 42.97 301 SER A CA 1
ATOM 2378 C C . SER A 1 301 ? -12.778 24.952 -12.201 1.00 42.97 301 SER A C 1
ATOM 2380 O O . SER A 1 301 ? -12.987 23.828 -12.642 1.00 42.97 301 SER A O 1
ATOM 2382 N N . GLY A 1 302 ? -13.749 25.714 -11.694 1.00 43.22 302 GLY A N 1
ATOM 2383 C CA . GLY A 1 302 ? -15.131 25.280 -11.498 1.00 43.22 302 GLY A CA 1
ATOM 2384 C C . GLY A 1 302 ? -15.731 24.481 -12.659 1.00 43.22 302 GLY A C 1
ATOM 2385 O O . GLY A 1 302 ? -16.082 25.046 -13.692 1.00 43.22 302 GLY A O 1
ATOM 2386 N N . LYS A 1 303 ? -15.881 23.173 -12.434 1.00 43.12 303 LYS A N 1
ATOM 2387 C CA . LYS A 1 303 ? -16.979 22.287 -12.852 1.00 43.12 303 LYS A CA 1
ATOM 2388 C C . LYS A 1 303 ? -16.632 20.886 -12.351 1.00 43.12 303 LYS A C 1
ATOM 2390 O O . LYS A 1 303 ? -15.756 20.226 -12.897 1.00 43.12 303 LYS A O 1
ATOM 2395 N N . GLY A 1 304 ? -17.277 20.490 -11.257 1.00 39.25 304 GLY A N 1
ATOM 2396 C CA . GLY A 1 304 ? -17.114 19.164 -10.676 1.00 39.25 304 GLY A CA 1
ATOM 2397 C C . GLY A 1 304 ? -17.665 18.087 -11.604 1.00 39.25 304 GLY A C 1
ATOM 2398 O O . GLY A 1 304 ? -18.739 18.261 -12.175 1.00 39.25 304 GLY A O 1
ATOM 2399 N N . ASN A 1 305 ? -16.928 16.990 -11.718 1.00 33.78 305 ASN A N 1
ATOM 2400 C CA . ASN A 1 305 ? -17.502 15.673 -11.928 1.00 33.78 305 ASN A CA 1
ATOM 2401 C C . ASN A 1 305 ? -17.083 14.837 -10.722 1.00 33.78 305 ASN A C 1
ATOM 2403 O O . ASN A 1 305 ? -15.910 14.850 -10.344 1.00 33.78 305 ASN A O 1
ATOM 2407 N N . ASP A 1 306 ? -18.078 14.209 -10.108 1.00 43.06 306 ASP A N 1
ATOM 2408 C CA . ASP A 1 306 ? -17.946 13.366 -8.928 1.00 43.06 306 ASP A CA 1
ATOM 2409 C C . ASP A 1 306 ? -16.982 12.194 -9.171 1.00 43.06 306 ASP A C 1
ATOM 2411 O O . ASP A 1 306 ? -16.837 11.703 -10.294 1.00 43.06 306 ASP A O 1
ATOM 2415 N N . ILE A 1 307 ? -16.316 11.809 -8.082 1.00 36.34 307 ILE A N 1
ATOM 2416 C CA . ILE A 1 307 ? -15.390 10.676 -7.951 1.00 36.34 307 ILE A CA 1
ATOM 2417 C C . ILE A 1 307 ? -16.161 9.358 -8.072 1.00 36.34 307 ILE A C 1
ATOM 2419 O O . ILE A 1 307 ? -17.273 9.283 -7.499 1.00 36.34 307 ILE A O 1
#

Secondary structure (DSSP, 8-state):
----------TTTTS-----SS-HHHHHHHHHHHHHHTT-------------------------HHHHHHHHHHTT--HHHHHHHHHHHHHHTT--HHHHHHHHHHHHHHHHHHHHHHHHHHHHHHHHHHHT----HHHHS-HHHHHHHHHHHHHHT--HHHHHHHHHHHHHHTSBTT--EEEEGGGTEEE-----------TTSSHHHHHHHHHHHHHHHHHHHHHHHHHHHHHHHHHHHHHHHHTPPPPPPP----SEESS--HHHHHHHHHH-TTB--EE--S-HHHHHHHHHTTTTSS-----

Sequence (307 aa):
MYPIIFGQIWKSAEKDNPTATLSDDALENCVKAFHNQSKTPKASAKSDVKNPSQSQSQLSQKSTIREDLKRLIDSNLSESEQEERLQEIAKQYDKTDGQVNRLYKHILKESESNEQLDQHKAELEQLLKIDSQTIRLSEFLHPHLAKPLAQISQWLGMPESAMLTVLLPVAASLMPIDTRLELAKPTGFYAHPILYTGLVGESGIGKTPVLKKIISPLYSMQSEALTEHNQAMEDWEQACSLAEKNNEPEPPQPKLHNYFTSDATTEAIGKIQNDQPTRGFVGYFDELEGLFKGANQYHNSGKGNDI

pLDDT: mean 78.23, std 20.27, range [28.02, 98.06]